Protein AF-A0A5R8WBY3-F1 (afdb_monomer_lite)

Radius of gyration: 36.79 Å; chains: 1; bounding box: 111×78×72 Å

Secondary structure (DSSP, 8-state):
------PPPP--------------------------------------------------------------PPP-SHHHHHHHHHHHHHHTT--HHHHHHHHTS-HHHHHHHHTT-S--HHHHHHHHHHTT--------------S--HHHHHHHHHHHHHHT-HHHHHHHHHHHHHHHHTS-HHHHHHHTSSPPPP-S-HHHHHHHHHHHHHHHHHTT-PPPGGG--PPPSS-EE--S-S---HHHHHHHHHH--HHHHHTTEE--THHHH--

Sequence (275 aa):
MPKATSARRVADPAPAPGTTCGSSKEVASPPGRQSRSSSCGEDAIDPHGLPEAQTSLAHYDGFIRHESVIGVNKIQDARELGEQVKSHRLHAGLSQEELARTTGISRSTLIDLEQGRNVSISTALKVLSQLGAGLAIAGTAREPKLHWTAETAAREIKRELRNGDPDFAMRVLSMAASYFDDLNPADRRQFLRARPGSTGRKRWDALLARTFAYKCHQHGIKEPDWTSTAPLASKWYATPRKHVSPAWKQRMTDRTPIEFAEANIVFDAANLAAA

pLDDT: mean 77.59, std 24.97, range [29.33, 98.12]

Structure (mmCIF, N/CA/C/O backbone):
data_AF-A0A5R8WBY3-F1
#
_entry.id   AF-A0A5R8WBY3-F1
#
loop_
_atom_site.group_PDB
_atom_site.id
_atom_site.type_symbol
_atom_site.label_atom_id
_atom_site.label_alt_id
_atom_site.label_comp_id
_atom_site.label_asym_id
_atom_site.label_entity_id
_atom_site.label_seq_id
_atom_site.pdbx_PDB_ins_code
_atom_site.Cartn_x
_atom_site.Cartn_y
_atom_site.Cartn_z
_atom_site.occupancy
_atom_site.B_iso_or_equiv
_atom_site.auth_seq_id
_atom_site.auth_comp_id
_atom_site.auth_asym_id
_atom_site.auth_atom_id
_atom_site.pdbx_PDB_model_num
ATOM 1 N N . MET A 1 1 ? 62.291 23.584 -23.292 1.00 40.75 1 MET A N 1
ATOM 2 C CA . MET A 1 1 ? 63.410 23.379 -22.338 1.00 40.75 1 MET A CA 1
ATOM 3 C C . MET A 1 1 ? 63.813 24.753 -21.818 1.00 40.75 1 MET A C 1
ATOM 5 O O . MET A 1 1 ? 63.961 25.591 -22.702 1.00 40.75 1 MET A O 1
ATOM 9 N N . PRO A 1 2 ? 64.004 25.038 -20.506 1.00 53.28 2 PRO A N 1
ATOM 10 C CA . PRO A 1 2 ? 63.725 24.321 -19.230 1.00 53.28 2 PRO A CA 1
ATOM 11 C C . PRO A 1 2 ? 62.523 24.966 -18.459 1.00 53.28 2 PRO A C 1
ATOM 13 O O . PRO A 1 2 ? 62.092 26.042 -18.846 1.00 53.28 2 PRO A O 1
ATOM 16 N N . LYS A 1 3 ? 61.738 24.364 -17.540 1.00 41.78 3 LYS A N 1
ATOM 17 C CA . LYS A 1 3 ? 61.902 23.644 -16.242 1.00 41.78 3 LYS A CA 1
ATOM 18 C C . LYS A 1 3 ? 62.376 24.495 -15.041 1.00 41.78 3 LYS A C 1
ATOM 20 O O . LYS A 1 3 ? 63.560 24.784 -14.970 1.00 41.78 3 LYS A O 1
ATOM 25 N N . ALA A 1 4 ? 61.476 24.752 -14.073 1.00 42.06 4 ALA A N 1
ATOM 26 C CA . ALA A 1 4 ? 61.616 24.474 -12.619 1.00 42.06 4 ALA A CA 1
ATOM 27 C C . ALA A 1 4 ? 60.371 25.002 -11.846 1.00 42.06 4 ALA A C 1
ATOM 29 O O . ALA A 1 4 ? 60.012 26.160 -12.008 1.00 42.06 4 ALA A O 1
ATOM 30 N N . THR A 1 5 ? 59.516 24.175 -11.226 1.00 42.34 5 THR A N 1
ATOM 31 C CA . THR A 1 5 ? 59.600 23.517 -9.895 1.00 42.34 5 THR A CA 1
ATOM 32 C C . THR A 1 5 ? 59.328 24.464 -8.713 1.00 42.34 5 THR A C 1
ATOM 34 O O . THR A 1 5 ? 60.173 25.282 -8.375 1.00 42.34 5 THR A O 1
ATOM 37 N N . SER A 1 6 ? 58.197 24.289 -8.013 1.00 47.47 6 SER A N 1
ATOM 38 C CA . SER A 1 6 ? 58.069 24.693 -6.604 1.00 47.47 6 SER A CA 1
ATOM 39 C C . SER A 1 6 ? 57.194 23.706 -5.828 1.00 47.47 6 SER A C 1
ATOM 41 O O . SER A 1 6 ? 56.172 23.224 -6.318 1.00 47.47 6 SER A O 1
ATOM 43 N N . ALA A 1 7 ? 57.696 23.343 -4.653 1.00 44.75 7 ALA A N 1
ATOM 44 C CA . ALA A 1 7 ? 57.373 22.161 -3.875 1.00 44.75 7 ALA A CA 1
ATOM 45 C C . ALA A 1 7 ? 56.127 22.324 -2.990 1.00 44.75 7 ALA A C 1
ATOM 47 O O . ALA A 1 7 ? 55.860 23.383 -2.425 1.00 44.75 7 ALA A O 1
ATOM 48 N N . ARG A 1 8 ? 55.398 21.217 -2.826 1.00 44.19 8 ARG A N 1
ATOM 49 C CA . ARG A 1 8 ? 54.238 21.067 -1.942 1.00 44.19 8 ARG A CA 1
ATOM 50 C C . ARG A 1 8 ? 54.727 20.584 -0.569 1.00 44.19 8 ARG A C 1
ATOM 52 O O . ARG A 1 8 ? 55.384 19.549 -0.496 1.00 44.19 8 ARG A O 1
ATOM 59 N N . ARG A 1 9 ? 54.431 21.334 0.500 1.00 48.41 9 ARG A N 1
ATOM 60 C CA . ARG A 1 9 ? 54.695 20.929 1.893 1.00 48.41 9 ARG A CA 1
ATOM 61 C C . ARG A 1 9 ? 53.742 19.817 2.330 1.00 48.41 9 ARG A C 1
ATOM 63 O O . ARG A 1 9 ? 52.545 19.875 2.061 1.00 48.41 9 ARG A O 1
ATOM 70 N N . VAL A 1 10 ? 54.328 18.848 3.021 1.00 41.28 10 VAL A N 1
ATOM 71 C CA . VAL A 1 10 ? 53.702 17.771 3.792 1.00 41.28 10 VAL A CA 1
ATOM 72 C C . VAL A 1 10 ? 53.224 18.346 5.129 1.00 41.28 10 VAL A C 1
ATOM 74 O O . VAL A 1 10 ? 53.935 19.152 5.728 1.00 41.28 10 VAL A O 1
ATOM 77 N N . ALA A 1 11 ? 52.035 17.945 5.574 1.00 46.62 11 ALA A N 1
ATOM 78 C CA . ALA A 1 11 ? 51.548 18.147 6.935 1.00 46.62 11 ALA A CA 1
ATOM 79 C C . ALA A 1 11 ? 51.114 16.785 7.501 1.00 46.62 11 ALA A C 1
ATOM 81 O O . ALA A 1 11 ? 50.472 16.001 6.798 1.00 46.62 11 ALA A O 1
ATOM 82 N N . ASP A 1 12 ? 51.540 16.528 8.735 1.00 45.56 12 ASP A N 1
ATOM 83 C CA . ASP A 1 12 ? 51.427 15.286 9.506 1.00 45.56 12 ASP A CA 1
ATOM 84 C C . ASP A 1 12 ? 49.985 14.829 9.797 1.00 45.56 12 ASP A C 1
ATOM 86 O O . ASP A 1 12 ? 49.086 15.665 9.920 1.00 45.56 12 ASP A O 1
ATOM 90 N N . PRO A 1 13 ? 49.770 13.520 10.047 1.00 47.78 13 PRO A N 1
ATOM 91 C CA . PRO A 1 13 ? 48.602 13.029 10.763 1.00 47.78 13 PRO A CA 1
ATOM 92 C C . PRO A 1 13 ? 48.960 12.408 12.127 1.00 47.78 13 PRO A C 1
ATOM 94 O O . PRO A 1 13 ? 49.834 11.552 12.239 1.00 47.78 13 PRO A O 1
ATOM 97 N N . ALA A 1 14 ? 48.191 12.766 13.153 1.00 41.47 14 ALA A N 1
ATOM 98 C CA . ALA A 1 14 ? 47.966 11.990 14.378 1.00 41.47 14 ALA A CA 1
ATOM 99 C C . ALA A 1 14 ? 46.635 12.466 15.009 1.00 41.47 14 ALA A C 1
ATOM 101 O O . ALA A 1 14 ? 46.213 13.577 14.676 1.00 41.47 14 ALA A O 1
ATOM 102 N N . PRO A 1 15 ? 45.987 11.746 15.953 1.00 53.38 15 PRO A N 1
ATOM 103 C CA . PRO A 1 15 ? 46.274 10.413 16.511 1.00 53.38 15 PRO A CA 1
ATOM 104 C C . PRO A 1 15 ? 45.019 9.496 16.609 1.00 53.38 15 PRO A C 1
ATOM 106 O O . PRO A 1 15 ? 43.895 9.946 16.409 1.00 53.38 15 PRO A O 1
ATOM 109 N N . ALA A 1 16 ? 45.182 8.234 17.034 1.00 41.38 16 ALA A N 1
ATOM 110 C CA . ALA A 1 16 ? 44.145 7.533 17.812 1.00 41.38 16 ALA A CA 1
ATOM 111 C C . ALA A 1 16 ? 44.735 6.399 18.686 1.00 41.38 16 ALA A C 1
ATOM 113 O O . ALA A 1 16 ? 45.586 5.652 18.197 1.00 41.38 16 ALA A O 1
ATOM 114 N N . PRO A 1 17 ? 44.301 6.256 19.957 1.00 50.06 17 PRO A N 1
ATOM 115 C CA . PRO A 1 17 ? 44.757 5.225 20.886 1.00 50.06 17 PRO A CA 1
ATOM 116 C C . PRO A 1 17 ? 43.888 3.957 20.843 1.00 50.06 17 PRO A C 1
ATOM 118 O O . PRO A 1 17 ? 42.770 3.953 20.334 1.00 50.06 17 PRO A O 1
ATOM 121 N N . GLY A 1 18 ? 44.454 2.871 21.372 1.00 37.31 18 GLY A N 1
ATOM 122 C CA . GLY A 1 18 ? 44.003 1.501 21.161 1.00 37.31 18 GLY A CA 1
ATOM 123 C C . GLY A 1 18 ? 42.785 1.025 21.947 1.00 37.31 18 GLY A C 1
ATOM 124 O O . GLY A 1 18 ? 42.185 1.724 22.757 1.00 37.31 18 GLY A O 1
ATOM 125 N N . THR A 1 19 ? 42.444 -0.239 21.711 1.00 41.03 19 THR A N 1
ATOM 126 C CA . THR A 1 19 ? 41.577 -1.040 22.576 1.00 41.03 19 THR A CA 1
ATOM 127 C C . THR A 1 19 ? 41.987 -2.505 22.454 1.00 41.03 19 THR A C 1
ATOM 129 O O . THR A 1 19 ? 42.125 -3.056 21.364 1.00 41.03 19 THR A O 1
ATOM 132 N N . THR A 1 20 ? 42.239 -3.091 23.615 1.00 38.75 20 THR A N 1
ATOM 133 C CA . THR A 1 20 ? 42.505 -4.496 23.910 1.00 38.75 20 THR A CA 1
ATOM 134 C C . THR A 1 20 ? 41.245 -5.347 23.724 1.00 38.75 20 THR A C 1
ATOM 136 O O . THR A 1 20 ? 40.147 -4.915 24.060 1.00 38.75 20 THR A O 1
ATOM 139 N N . CYS A 1 21 ? 41.382 -6.593 23.263 1.00 35.22 21 CYS A N 1
ATOM 140 C CA . CYS A 1 21 ? 40.343 -7.610 23.438 1.00 35.22 21 CYS A CA 1
ATOM 141 C C . CYS A 1 21 ? 41.000 -8.965 23.719 1.00 35.22 21 CYS A C 1
ATOM 143 O O . CYS A 1 21 ? 41.807 -9.451 22.928 1.00 35.22 21 CYS A O 1
ATOM 145 N N . GLY A 1 22 ? 40.688 -9.522 24.891 1.00 34.28 22 GLY A N 1
ATOM 146 C CA . GLY A 1 22 ? 41.125 -10.830 25.357 1.00 34.28 22 GLY A CA 1
ATOM 147 C C . GLY A 1 22 ? 39.987 -11.855 25.331 1.00 34.28 22 GLY A C 1
ATOM 148 O O . GLY A 1 22 ? 38.832 -11.518 25.565 1.00 34.28 22 GLY A O 1
ATOM 149 N N . SER A 1 23 ? 40.387 -13.093 25.038 1.00 35.03 23 SER A N 1
ATOM 150 C CA . SER A 1 23 ? 39.839 -14.424 25.355 1.00 35.03 23 SER A CA 1
ATOM 151 C C . SER A 1 23 ? 38.452 -14.595 25.994 1.00 35.03 23 SER A C 1
ATOM 153 O O . SER A 1 23 ? 38.196 -14.066 27.072 1.00 35.03 23 SER A O 1
ATOM 155 N N . SER A 1 24 ? 37.676 -15.553 25.455 1.00 35.47 24 SER A N 1
ATOM 156 C CA . SER A 1 24 ? 37.128 -16.762 26.140 1.00 35.47 24 SER A CA 1
ATOM 157 C C . SER A 1 24 ? 36.353 -17.619 25.113 1.00 35.47 24 SER A C 1
ATOM 159 O O . SER A 1 24 ? 35.494 -17.095 24.418 1.00 35.47 24 SER A O 1
ATOM 161 N N . LYS A 1 25 ? 36.788 -18.839 24.760 1.00 38.28 25 LYS A N 1
ATOM 162 C CA . LYS A 1 25 ? 36.530 -20.155 25.399 1.00 38.28 25 LYS A CA 1
ATOM 163 C C . LYS A 1 25 ? 35.045 -20.563 25.517 1.00 38.28 25 LYS A C 1
ATOM 165 O O . LYS A 1 25 ? 34.370 -20.210 26.472 1.00 38.28 25 LYS A O 1
ATOM 170 N N . GLU A 1 26 ? 34.588 -21.315 24.512 1.00 33.69 26 GLU A N 1
ATOM 171 C CA . GLU A 1 26 ? 34.105 -22.711 24.585 1.00 33.69 26 GLU A CA 1
ATOM 172 C C . GLU A 1 26 ? 33.633 -23.251 25.953 1.00 33.69 26 GLU A C 1
ATOM 174 O O . GLU A 1 26 ? 34.474 -23.448 26.825 1.00 33.69 26 GLU A O 1
ATOM 179 N N . VAL A 1 27 ? 32.342 -23.614 26.082 1.00 38.25 27 VAL A N 1
ATOM 180 C CA . VAL A 1 27 ? 31.866 -24.776 26.873 1.00 38.25 27 VAL A CA 1
ATOM 181 C C . VAL A 1 27 ? 30.583 -25.360 26.253 1.00 38.25 27 VAL A C 1
ATOM 183 O O . VAL A 1 27 ? 29.679 -24.639 25.835 1.00 38.25 27 VAL A O 1
ATOM 186 N N . ALA A 1 28 ? 30.561 -26.689 26.198 1.00 34.91 28 ALA A N 1
ATOM 187 C CA . ALA A 1 28 ? 29.619 -27.592 25.555 1.00 34.91 28 ALA A CA 1
ATOM 188 C C . ALA A 1 28 ? 28.296 -27.859 26.314 1.00 34.91 28 ALA A C 1
ATOM 190 O O . ALA A 1 28 ? 28.177 -27.630 27.516 1.00 34.91 28 ALA A O 1
ATOM 191 N N . SER A 1 29 ? 27.328 -28.430 25.579 1.00 36.47 29 SER A N 1
ATOM 192 C CA . SER A 1 29 ? 26.143 -29.175 26.061 1.00 36.47 29 SER A CA 1
ATOM 193 C C . SER A 1 29 ? 26.528 -30.390 26.936 1.00 36.47 29 SER A C 1
ATOM 195 O O . SER A 1 29 ? 27.697 -30.783 26.900 1.00 36.47 29 SER A O 1
ATOM 197 N N . PRO A 1 30 ? 25.598 -31.055 27.675 1.00 46.34 30 PRO A N 1
ATOM 198 C CA . PRO A 1 30 ? 24.720 -32.097 27.087 1.00 46.34 30 PRO A CA 1
ATOM 199 C C . PRO A 1 30 ? 23.368 -32.288 27.876 1.00 46.34 30 PRO A C 1
ATOM 201 O O . PRO A 1 30 ? 22.893 -31.310 28.444 1.00 46.34 30 PRO A O 1
ATOM 204 N N . PRO A 1 31 ? 22.646 -33.442 27.861 1.00 51.50 31 PRO A N 1
ATOM 205 C CA . PRO A 1 31 ? 21.448 -33.617 27.027 1.00 51.50 31 PRO A CA 1
ATOM 206 C C . PRO A 1 31 ? 20.180 -34.161 27.748 1.00 51.50 31 PRO A C 1
ATOM 208 O O . PRO A 1 31 ? 20.242 -34.731 28.829 1.00 51.50 31 PRO A O 1
ATOM 211 N N . GLY A 1 32 ? 19.039 -34.081 27.049 1.00 31.78 32 GLY A N 1
ATOM 212 C CA . GLY A 1 32 ? 18.037 -35.154 26.901 1.00 31.78 32 GLY A CA 1
ATOM 213 C C . GLY A 1 32 ? 17.185 -35.617 28.096 1.00 31.78 32 GLY A C 1
ATOM 214 O O . GLY A 1 32 ? 17.680 -36.225 29.038 1.00 31.78 32 GLY A O 1
ATOM 215 N N . ARG A 1 33 ? 15.851 -35.577 27.933 1.00 35.59 33 ARG A N 1
ATOM 216 C CA . ARG A 1 33 ? 15.015 -36.742 28.279 1.00 35.59 33 ARG A CA 1
ATOM 217 C C . ARG A 1 33 ? 13.709 -36.808 27.494 1.00 35.59 33 ARG A C 1
ATOM 219 O O . ARG A 1 33 ? 13.075 -35.806 27.194 1.00 35.59 33 ARG A O 1
ATOM 226 N N . GLN A 1 34 ? 13.402 -38.048 27.146 1.00 35.25 34 GLN A N 1
ATOM 227 C CA . GLN A 1 34 ? 12.419 -38.521 26.188 1.00 35.25 34 GLN A CA 1
ATOM 228 C C . GLN A 1 34 ? 10.996 -38.519 26.747 1.00 35.25 34 GLN A C 1
ATOM 230 O O . GLN A 1 34 ? 10.755 -38.820 27.916 1.00 35.25 34 GLN A O 1
ATOM 235 N N . SER A 1 35 ? 10.076 -38.258 25.829 1.00 35.47 35 SER A N 1
ATOM 236 C CA . SER A 1 35 ? 8.648 -38.532 25.855 1.00 35.47 35 SER A CA 1
ATOM 237 C C . SER A 1 35 ? 8.353 -40.032 26.009 1.00 35.47 35 SER A C 1
ATOM 239 O O . SER A 1 35 ? 8.969 -40.874 25.356 1.00 35.47 35 SER A O 1
ATOM 241 N N . ARG A 1 36 ? 7.366 -40.363 26.852 1.00 36.34 36 ARG A N 1
ATOM 242 C CA . ARG A 1 36 ? 6.68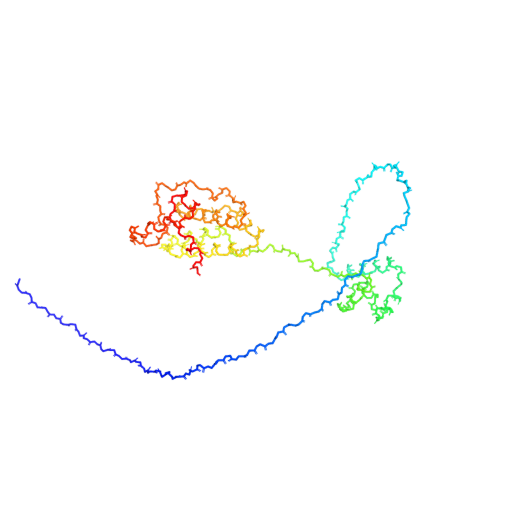2 -41.663 26.860 1.00 36.34 36 ARG A CA 1
ATOM 243 C C . ARG A 1 36 ? 5.210 -41.467 26.511 1.00 36.34 36 ARG A C 1
ATOM 245 O O . ARG A 1 36 ? 4.513 -40.677 27.138 1.00 36.34 36 ARG A O 1
ATOM 252 N N . SER A 1 37 ? 4.799 -42.216 25.501 1.00 35.00 37 SER A N 1
ATOM 253 C CA . SER A 1 37 ? 3.447 -42.492 25.024 1.00 35.00 37 SER A CA 1
ATOM 254 C C . SER A 1 37 ? 2.780 -43.621 25.823 1.00 35.00 37 SER A C 1
ATOM 256 O O . SER A 1 37 ? 3.462 -44.570 26.207 1.00 35.00 37 SER A O 1
ATOM 258 N N . SER A 1 38 ? 1.457 -43.562 25.994 1.00 36.41 38 SER A N 1
ATOM 259 C CA . SER A 1 38 ? 0.509 -44.688 26.201 1.00 36.41 38 SER A CA 1
ATOM 260 C C . SER A 1 38 ? -0.898 -44.070 26.100 1.00 36.41 38 SER A C 1
ATOM 262 O O . SER A 1 38 ? -1.215 -43.210 26.911 1.00 36.41 38 SER A O 1
ATOM 264 N N . SER A 1 39 ? -1.652 -44.166 24.999 1.00 32.06 39 SER A N 1
ATOM 265 C CA . SER A 1 39 ? -2.396 -45.309 24.427 1.00 32.06 39 SER A CA 1
ATOM 266 C C . SER A 1 39 ? -3.375 -45.969 25.411 1.00 32.06 39 SER A C 1
ATOM 268 O O . SER A 1 39 ? -2.965 -46.807 26.209 1.00 32.06 39 SER A O 1
ATOM 270 N N . CYS A 1 40 ? -4.662 -45.634 25.291 1.00 32.91 40 CYS A N 1
ATOM 271 C CA . CYS A 1 40 ? -5.785 -46.443 25.769 1.00 32.91 40 CYS A CA 1
ATOM 272 C C . CYS A 1 40 ? -6.797 -46.577 24.628 1.00 32.91 40 CYS A C 1
ATOM 274 O O . CYS A 1 40 ? -6.997 -45.630 23.868 1.00 32.91 40 CYS A O 1
ATOM 276 N N . GLY A 1 41 ? -7.319 -47.795 24.503 1.00 32.56 41 GLY A N 1
ATOM 277 C CA . GLY A 1 41 ? -7.961 -48.359 23.327 1.00 32.56 41 GLY A CA 1
ATOM 278 C C . GLY A 1 41 ? -9.423 -47.985 23.119 1.00 32.56 41 GLY A C 1
ATOM 279 O O . GLY A 1 41 ? -10.116 -47.509 24.016 1.00 32.56 41 GLY A O 1
ATOM 280 N N . GLU A 1 42 ? -9.821 -48.246 21.880 1.00 34.75 42 GLU A N 1
ATOM 281 C CA . GLU A 1 42 ? -11.172 -48.365 21.347 1.00 34.75 42 GLU A CA 1
ATOM 282 C C . GLU A 1 42 ? -11.935 -49.531 21.996 1.00 34.75 42 GLU A C 1
ATOM 284 O O . GLU A 1 42 ? -11.365 -50.603 22.176 1.00 34.75 42 GLU A O 1
ATOM 289 N N . ASP A 1 43 ? -13.234 -49.342 22.238 1.00 33.72 43 ASP A N 1
ATOM 290 C CA . ASP A 1 43 ? -14.210 -50.429 22.346 1.00 33.72 43 ASP A CA 1
ATOM 291 C C . ASP A 1 43 ? -15.421 -50.075 21.474 1.00 33.72 43 ASP A C 1
ATOM 293 O O . ASP A 1 43 ? -16.098 -49.064 21.676 1.00 33.72 43 ASP A O 1
ATOM 297 N N . ALA A 1 44 ? -15.656 -50.919 20.472 1.00 35.94 44 ALA A N 1
ATOM 298 C CA . ALA A 1 44 ? -16.819 -50.917 19.602 1.00 35.94 44 ALA A CA 1
ATOM 299 C C . ALA A 1 44 ? -17.808 -51.990 20.080 1.00 35.94 44 ALA A C 1
ATOM 301 O O . ALA A 1 44 ? -17.407 -53.128 20.323 1.00 35.94 44 ALA A O 1
ATOM 302 N N . ILE A 1 45 ? -19.100 -51.653 20.153 1.00 36.34 45 ILE A N 1
ATOM 303 C CA . ILE A 1 45 ? -20.197 -52.629 20.162 1.00 36.34 45 ILE A CA 1
ATOM 304 C C . ILE A 1 45 ? -21.262 -52.169 19.159 1.00 36.34 45 ILE A C 1
ATOM 306 O O . ILE A 1 45 ? -21.683 -51.013 19.149 1.00 36.34 45 ILE A O 1
ATOM 310 N N . ASP A 1 46 ? -21.610 -53.127 18.307 1.00 36.66 46 ASP A N 1
ATOM 311 C CA . ASP A 1 46 ? -22.491 -53.123 17.138 1.00 36.66 46 ASP A CA 1
ATOM 312 C C . ASP A 1 46 ? -23.985 -53.348 17.553 1.00 36.66 46 ASP A C 1
ATOM 314 O O . ASP A 1 46 ? -24.302 -53.230 18.738 1.00 36.66 46 ASP A O 1
ATOM 318 N N . PRO A 1 47 ? -24.956 -53.647 16.665 1.00 50.97 47 PRO A N 1
ATOM 319 C CA . PRO A 1 47 ? -25.985 -52.713 16.214 1.00 50.97 47 PRO A CA 1
ATOM 320 C C . PRO A 1 47 ? -27.418 -53.291 16.386 1.00 50.97 47 PRO A C 1
ATOM 322 O O . PRO A 1 47 ? -27.638 -54.305 17.041 1.00 50.97 47 PRO A O 1
ATOM 325 N N . HIS A 1 48 ? -28.382 -52.671 15.696 1.00 34.56 48 HIS A N 1
ATOM 326 C CA . HIS A 1 48 ? -29.769 -53.097 15.437 1.00 34.56 48 HIS A CA 1
ATOM 327 C C . HIS A 1 48 ? -30.844 -52.765 16.483 1.00 34.56 48 HIS A C 1
ATOM 329 O O . HIS A 1 48 ? -30.965 -53.391 17.530 1.00 34.56 48 HIS A O 1
ATOM 335 N N . GLY A 1 49 ? -31.757 -51.871 16.078 1.00 29.53 49 GLY A N 1
ATOM 336 C CA . GLY A 1 49 ? -33.078 -51.757 16.690 1.00 29.53 49 GLY A CA 1
ATOM 337 C C . GLY A 1 49 ? -34.022 -50.726 16.052 1.00 29.53 49 GLY A C 1
ATOM 338 O O . GLY A 1 49 ? -34.254 -49.687 16.653 1.00 29.53 49 GLY A O 1
ATOM 339 N N . LEU A 1 50 ? -34.657 -51.122 14.932 1.00 32.78 50 LEU A N 1
ATOM 340 C CA . LEU A 1 50 ? -36.047 -50.785 14.520 1.00 32.78 50 LEU A CA 1
ATOM 341 C C . LEU A 1 50 ? -36.321 -49.410 13.824 1.00 32.78 50 LEU A C 1
ATOM 343 O O . LEU A 1 50 ? -35.444 -48.555 13.801 1.00 32.78 50 LEU A O 1
ATOM 347 N N . PRO A 1 51 ? -37.481 -49.213 13.143 1.00 38.34 51 PRO A N 1
ATOM 348 C CA . PRO A 1 51 ? -37.630 -49.371 11.690 1.00 38.34 51 PRO A CA 1
ATOM 349 C C . PRO A 1 51 ? -38.284 -48.149 10.992 1.00 38.34 51 PRO A C 1
ATOM 351 O O . PRO A 1 51 ? -38.718 -47.187 11.621 1.00 38.34 51 PRO A O 1
ATOM 354 N N . GLU A 1 52 ? -38.376 -48.219 9.663 1.00 39.16 52 GLU A N 1
ATOM 355 C CA . GLU A 1 52 ? -39.002 -47.241 8.763 1.00 39.16 52 GLU A CA 1
ATOM 356 C C . GLU A 1 52 ? -40.504 -47.005 9.021 1.00 39.16 52 GLU A C 1
ATOM 358 O O . GLU A 1 52 ? -41.280 -47.958 9.102 1.00 39.16 52 GLU A O 1
ATOM 363 N N . ALA A 1 53 ? -40.935 -45.734 9.010 1.00 30.66 53 ALA A N 1
ATOM 364 C CA . ALA A 1 53 ? -42.278 -45.338 8.575 1.00 30.66 53 ALA A CA 1
ATOM 365 C C . ALA A 1 53 ? -42.370 -43.839 8.197 1.00 30.66 53 ALA A C 1
ATOM 367 O O . ALA A 1 53 ? -42.321 -42.959 9.049 1.00 30.66 53 ALA A O 1
ATOM 368 N N . GLN A 1 54 ? -42.627 -43.610 6.904 1.00 30.48 54 GLN A N 1
ATOM 369 C CA . GLN A 1 54 ? -43.554 -42.605 6.355 1.00 30.48 54 GLN A CA 1
ATOM 370 C C . GLN A 1 54 ? -43.184 -41.112 6.462 1.00 30.48 54 GLN A C 1
ATOM 372 O O . GLN A 1 54 ? -43.694 -40.372 7.300 1.00 30.48 54 GLN A O 1
ATOM 377 N N . THR A 1 55 ? -42.435 -40.618 5.472 1.00 31.89 55 THR A N 1
ATOM 378 C CA . THR A 1 55 ? -42.388 -39.183 5.147 1.00 31.89 55 THR A CA 1
ATOM 379 C C . THR A 1 55 ? -43.514 -38.848 4.167 1.00 31.89 55 THR A C 1
ATOM 381 O O . THR A 1 55 ? -43.409 -39.065 2.961 1.00 31.89 55 THR A O 1
ATOM 384 N N . SER A 1 56 ? -44.618 -38.336 4.709 1.00 32.84 56 SER A N 1
ATOM 385 C CA . SER A 1 56 ? -45.727 -37.749 3.956 1.00 32.84 56 SER A CA 1
ATOM 386 C C . SER A 1 56 ? -45.284 -36.450 3.276 1.00 32.84 56 SER A C 1
ATOM 388 O O . SER A 1 56 ? -44.950 -35.470 3.940 1.00 32.84 56 SER A O 1
ATOM 390 N N . LEU A 1 57 ? -45.330 -36.444 1.942 1.00 35.06 57 LEU A N 1
ATOM 391 C CA . LEU A 1 57 ? -45.242 -35.267 1.079 1.00 35.06 57 LEU A CA 1
ATOM 392 C C . LEU A 1 57 ? -46.425 -34.325 1.349 1.00 35.06 57 LEU A C 1
ATOM 394 O O . LEU A 1 57 ? -47.548 -34.584 0.924 1.00 35.06 57 LEU A O 1
ATOM 398 N N . ALA A 1 58 ? -46.156 -33.201 2.008 1.00 32.06 58 ALA A N 1
ATOM 399 C CA . ALA A 1 58 ? -47.041 -32.046 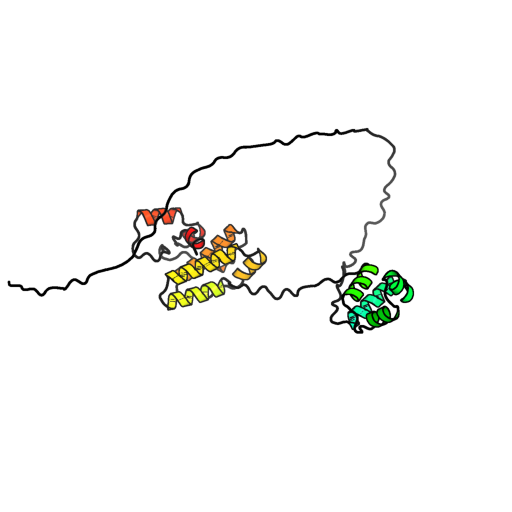2.013 1.00 32.06 58 ALA A CA 1
ATOM 400 C C . ALA A 1 58 ? -46.219 -30.782 1.725 1.00 32.06 58 ALA A C 1
ATOM 402 O O . ALA A 1 58 ? -45.379 -30.386 2.523 1.00 32.06 58 ALA A O 1
ATOM 403 N N . HIS A 1 59 ? -46.487 -30.182 0.562 1.00 32.56 59 HIS A N 1
ATOM 404 C CA . HIS A 1 59 ? -46.313 -28.759 0.258 1.00 32.56 59 HIS A CA 1
ATOM 405 C C . HIS A 1 59 ? -44.969 -28.110 0.648 1.00 32.56 59 HIS A C 1
ATOM 407 O O . HIS A 1 59 ? -44.865 -27.379 1.630 1.00 32.56 59 HIS A O 1
ATOM 413 N N . TYR A 1 60 ? -43.965 -28.269 -0.218 1.00 29.33 60 TYR A N 1
ATOM 414 C CA . TYR A 1 60 ? -42.880 -27.292 -0.335 1.00 29.33 60 TYR A CA 1
ATOM 415 C C . TYR A 1 60 ? -43.343 -26.156 -1.257 1.00 29.33 60 TYR A C 1
ATOM 417 O O . TYR A 1 60 ? -43.048 -26.146 -2.445 1.00 29.33 60 TYR A O 1
ATOM 425 N N . ASP A 1 61 ? -44.097 -25.215 -0.694 1.00 36.88 61 ASP A N 1
ATOM 426 C CA . ASP A 1 61 ? -44.283 -23.883 -1.280 1.00 36.88 61 ASP A CA 1
ATOM 427 C C . ASP A 1 61 ? -44.072 -22.849 -0.163 1.00 36.88 61 ASP A C 1
ATOM 429 O O . ASP A 1 61 ? -44.983 -22.261 0.419 1.00 36.88 61 ASP A O 1
ATOM 433 N N . GLY A 1 62 ? -42.805 -22.761 0.248 1.00 30.52 62 GLY A N 1
ATOM 434 C CA . GLY A 1 62 ? -42.328 -21.994 1.391 1.00 30.52 62 GLY A CA 1
ATOM 435 C C . GLY A 1 62 ? -41.655 -20.700 0.958 1.00 30.52 62 GLY A C 1
ATOM 436 O O . GLY A 1 62 ? -40.436 -20.619 0.902 1.00 30.52 62 GLY A O 1
ATOM 437 N N . PHE A 1 63 ? -42.480 -19.698 0.668 1.00 33.66 63 PHE A N 1
ATOM 438 C CA . PHE A 1 63 ? -42.342 -18.338 1.189 1.00 33.66 63 PHE A CA 1
ATOM 439 C C . PHE A 1 63 ? -40.897 -17.797 1.306 1.00 33.66 63 PHE A C 1
ATOM 441 O O . PHE A 1 63 ? -40.276 -17.860 2.367 1.00 33.66 63 PHE A O 1
ATOM 448 N N . ILE A 1 64 ? -40.410 -17.133 0.250 1.00 36.25 64 ILE A N 1
ATOM 449 C CA . ILE A 1 64 ? -39.343 -16.125 0.364 1.00 36.25 64 ILE A CA 1
ATOM 450 C C . ILE A 1 64 ? -39.885 -14.991 1.248 1.00 36.25 64 ILE A C 1
ATOM 452 O O . ILE A 1 64 ? -40.536 -14.055 0.785 1.00 36.25 64 ILE A O 1
ATOM 456 N N . ARG A 1 65 ? -39.689 -15.115 2.561 1.00 35.59 65 ARG A N 1
ATOM 457 C CA . ARG A 1 65 ? -39.930 -14.058 3.545 1.00 35.59 65 ARG A CA 1
ATOM 458 C C . ARG A 1 65 ? -38.570 -13.439 3.808 1.00 35.59 65 ARG A C 1
ATOM 460 O O . ARG A 1 65 ? -37.701 -14.089 4.373 1.00 35.59 65 ARG A O 1
ATOM 467 N N . HIS A 1 66 ? -38.411 -12.212 3.318 1.00 33.53 66 HIS A N 1
ATOM 468 C CA . HIS A 1 66 ? -37.294 -11.305 3.555 1.00 33.53 66 HIS A CA 1
ATOM 469 C C . HIS A 1 66 ? -36.543 -11.586 4.868 1.00 33.53 66 HIS A C 1
ATOM 471 O O . HIS A 1 66 ? -37.056 -11.321 5.956 1.00 33.53 66 HIS A O 1
ATOM 477 N N . GLU A 1 67 ? -35.303 -12.061 4.746 1.00 36.91 67 GLU A N 1
ATOM 478 C CA . GLU A 1 67 ? -34.290 -11.991 5.796 1.00 36.91 67 GLU A CA 1
ATOM 479 C C . GLU A 1 67 ? -34.052 -10.520 6.161 1.00 36.91 67 GLU A C 1
ATOM 481 O O . GLU A 1 67 ? -33.294 -9.803 5.514 1.00 36.91 67 GLU A O 1
ATOM 486 N N . SER A 1 68 ? -34.722 -10.056 7.213 1.00 39.41 68 SER A N 1
ATOM 487 C CA . SER A 1 68 ? -34.327 -8.866 7.962 1.00 39.41 68 SER A CA 1
ATOM 488 C C . SER A 1 68 ? -33.574 -9.334 9.204 1.00 39.41 68 SER A C 1
ATOM 490 O O . SER A 1 68 ? -34.119 -9.390 10.306 1.00 39.41 68 SER A O 1
ATOM 492 N N . VAL A 1 69 ? -32.320 -9.735 9.007 1.00 41.09 69 VAL A N 1
ATOM 493 C CA . VAL A 1 69 ? -31.406 -10.149 10.075 1.00 41.09 69 VAL A CA 1
ATOM 494 C C . VAL A 1 69 ? -30.887 -8.897 10.800 1.00 41.09 69 VAL A C 1
ATOM 496 O O . VAL A 1 69 ? -30.153 -8.102 10.229 1.00 41.09 69 VAL A O 1
ATOM 499 N N . ILE A 1 70 ? -31.309 -8.740 12.061 1.00 45.84 70 ILE A N 1
ATOM 500 C CA . ILE A 1 70 ? -30.711 -7.942 13.152 1.00 45.84 70 ILE A CA 1
ATOM 501 C C . ILE A 1 70 ? -30.274 -6.515 12.770 1.00 45.84 70 ILE A C 1
ATOM 503 O O . ILE A 1 70 ? -29.108 -6.233 12.493 1.00 45.84 70 ILE A O 1
ATOM 507 N N . GLY A 1 71 ? -31.205 -5.566 12.877 1.00 42.09 71 GLY A N 1
ATOM 508 C CA . GLY A 1 71 ? -30.852 -4.154 12.992 1.00 42.09 71 GLY A CA 1
ATOM 509 C C . GLY A 1 71 ? -30.139 -3.905 14.321 1.00 42.09 71 GLY A C 1
ATOM 510 O O . GLY A 1 71 ? -30.785 -3.794 15.359 1.00 42.09 71 GLY A O 1
ATOM 511 N N . VAL A 1 72 ? -28.807 -3.822 14.308 1.00 57.44 72 VAL A N 1
ATOM 512 C CA . VAL A 1 72 ? -28.039 -3.285 15.439 1.00 57.44 72 VAL A CA 1
ATOM 513 C C . VAL A 1 72 ? -28.388 -1.801 15.545 1.00 57.44 72 VAL A C 1
ATOM 515 O O . VAL A 1 72 ? -27.833 -0.969 14.824 1.00 57.44 72 VAL A O 1
ATOM 518 N N . ASN A 1 73 ? -29.359 -1.465 16.395 1.00 65.25 73 ASN A N 1
ATOM 519 C CA . ASN A 1 73 ? -29.701 -0.073 16.656 1.00 65.25 73 ASN A CA 1
ATOM 520 C C . ASN A 1 73 ? -28.496 0.620 17.294 1.00 65.25 73 ASN A C 1
ATOM 522 O O . ASN A 1 73 ? -27.976 0.191 18.324 1.00 65.25 73 ASN A O 1
ATOM 526 N N . LYS A 1 74 ? -28.031 1.689 16.646 1.00 77.12 74 LYS A N 1
ATOM 527 C CA . LYS A 1 74 ? -26.949 2.520 17.167 1.00 77.12 74 LYS A CA 1
ATOM 528 C C . LYS A 1 74 ? -27.473 3.290 18.371 1.00 77.12 74 LYS A C 1
ATOM 530 O O . LYS A 1 74 ? -28.378 4.095 18.208 1.00 77.12 74 LYS A O 1
ATOM 535 N N . ILE A 1 75 ? -26.875 3.046 19.529 1.00 85.56 75 ILE A N 1
ATOM 536 C CA . ILE A 1 75 ? -27.102 3.813 20.753 1.00 85.56 75 ILE A CA 1
ATOM 537 C C . ILE A 1 75 ? -26.099 4.972 20.756 1.00 85.56 75 ILE A C 1
ATOM 539 O O . ILE A 1 75 ? -24.890 4.730 20.718 1.00 85.56 75 ILE A O 1
ATOM 543 N N . GLN A 1 76 ? -26.582 6.212 20.749 1.00 85.00 76 GLN A N 1
ATOM 544 C CA . GLN A 1 76 ? -25.757 7.423 20.675 1.00 85.00 76 GLN A CA 1
ATOM 545 C C . GLN A 1 76 ? -25.562 8.110 22.027 1.00 85.00 76 GLN A C 1
ATOM 547 O O . GLN A 1 76 ? -24.570 8.818 22.207 1.00 85.00 76 GLN A O 1
ATOM 552 N N . ASP A 1 77 ? -26.460 7.885 22.986 1.00 89.12 77 ASP A N 1
ATOM 553 C CA . ASP A 1 77 ? -26.385 8.493 24.312 1.00 89.12 77 ASP A CA 1
ATOM 554 C C . ASP A 1 77 ? -26.873 7.564 25.444 1.00 89.12 77 ASP A C 1
ATOM 556 O O . ASP A 1 77 ? -27.318 6.432 25.235 1.00 89.12 77 ASP A O 1
ATOM 560 N N . ALA A 1 78 ? -26.738 8.040 26.687 1.00 92.00 78 ALA A N 1
ATOM 561 C CA . ALA A 1 78 ? -27.114 7.285 27.880 1.00 92.00 78 ALA A CA 1
ATOM 562 C C . ALA A 1 78 ? -28.632 7.070 28.010 1.00 92.00 78 ALA A C 1
ATOM 564 O O . ALA A 1 78 ? -29.056 6.095 28.632 1.00 92.00 78 ALA A O 1
ATOM 565 N N . ARG A 1 79 ? -29.454 7.956 27.436 1.00 94.56 79 ARG A N 1
ATOM 566 C CA . ARG A 1 79 ? -30.912 7.835 27.475 1.00 94.56 79 ARG A CA 1
ATOM 567 C C . ARG A 1 79 ? -31.371 6.711 26.561 1.00 94.56 79 ARG A C 1
ATOM 569 O O . ARG A 1 79 ? -32.130 5.857 27.009 1.00 94.56 79 ARG A O 1
ATOM 576 N N . GLU A 1 80 ? -30.861 6.666 25.336 1.00 93.25 80 GLU A N 1
ATOM 577 C CA . GLU A 1 80 ? -31.119 5.567 24.408 1.00 93.25 80 GLU A CA 1
ATOM 578 C C . GLU A 1 80 ? -30.660 4.229 25.004 1.00 93.25 80 GLU A C 1
ATOM 580 O O . GLU A 1 80 ? -31.381 3.235 24.918 1.00 93.25 80 GLU A O 1
ATOM 585 N N . LEU A 1 81 ? -29.510 4.203 25.692 1.00 94.19 81 LEU A N 1
ATOM 586 C CA . LEU A 1 81 ? -29.058 3.016 26.423 1.00 94.19 81 LEU A CA 1
ATOM 587 C C . LEU A 1 81 ? -30.064 2.591 27.503 1.00 94.19 81 LEU A C 1
ATOM 589 O O . LEU A 1 81 ? -30.416 1.414 27.588 1.00 94.19 81 LEU A O 1
ATOM 593 N N . GLY A 1 82 ? -30.533 3.538 28.318 1.00 96.06 82 GLY A N 1
ATOM 594 C CA . GLY A 1 82 ? -31.520 3.292 29.369 1.00 96.06 82 GLY A CA 1
ATOM 595 C C . GLY A 1 82 ? -32.849 2.762 28.828 1.00 96.06 82 GLY A C 1
ATOM 596 O O . GLY A 1 82 ? -33.413 1.812 29.377 1.00 96.06 82 GLY A O 1
ATOM 597 N N . GLU A 1 83 ? -33.314 3.309 27.706 1.00 95.44 83 GLU A N 1
ATOM 598 C CA . GLU A 1 83 ? -34.518 2.851 27.010 1.00 95.44 83 GLU A CA 1
ATOM 599 C C . GLU A 1 83 ? -34.355 1.418 26.478 1.00 95.44 83 GLU A C 1
ATOM 601 O O . GLU A 1 83 ? -35.272 0.605 26.632 1.00 95.44 83 GLU A O 1
ATOM 606 N N . GLN A 1 84 ? -33.180 1.063 25.942 1.00 94.75 84 GLN A N 1
ATOM 607 C CA . GLN A 1 84 ? -32.881 -0.318 25.543 1.00 94.75 84 GLN A CA 1
ATOM 608 C C . GLN A 1 84 ? -32.860 -1.267 26.746 1.00 94.75 84 GLN A C 1
ATOM 610 O O . GLN A 1 84 ? -33.491 -2.322 26.698 1.00 94.75 84 GLN A O 1
ATOM 615 N N . VAL A 1 85 ? -32.221 -0.887 27.857 1.00 96.00 85 VAL A N 1
ATOM 616 C CA . VAL A 1 85 ? -32.222 -1.688 29.096 1.00 96.00 85 VAL A CA 1
ATOM 617 C C . VAL A 1 85 ? -33.651 -1.933 29.586 1.00 96.00 85 VAL A C 1
ATOM 619 O O . VAL A 1 85 ? -34.025 -3.076 29.861 1.00 96.00 85 VAL A O 1
ATOM 622 N N . LYS A 1 86 ? -34.478 -0.882 29.631 1.00 96.88 86 LYS A N 1
ATOM 623 C CA . LYS A 1 86 ? -35.890 -0.979 30.014 1.00 96.88 86 LYS A CA 1
ATOM 624 C C . LYS A 1 86 ? -36.663 -1.907 29.081 1.00 96.88 86 LYS A C 1
ATOM 626 O O . LYS A 1 86 ? -37.435 -2.741 29.553 1.00 96.88 86 LYS A O 1
ATOM 631 N N . SER A 1 87 ? -36.456 -1.772 27.772 1.00 94.81 87 SER A N 1
ATOM 632 C CA . SER A 1 87 ? -37.088 -2.623 26.766 1.00 94.81 87 SER A CA 1
ATOM 633 C C . SER A 1 87 ? -36.727 -4.092 26.989 1.00 94.81 87 SER A C 1
ATOM 635 O O . SER A 1 87 ? -37.624 -4.920 27.136 1.00 94.81 87 SER A O 1
ATOM 637 N N . HIS A 1 88 ? -35.439 -4.420 27.115 1.00 94.44 88 HIS A N 1
ATOM 638 C CA . HIS A 1 88 ? -34.974 -5.787 27.364 1.00 94.44 88 HIS A CA 1
ATOM 639 C C . HIS A 1 88 ? -35.520 -6.363 28.675 1.00 94.44 88 HIS A C 1
ATOM 641 O O . HIS A 1 88 ? -35.970 -7.508 28.698 1.00 94.44 88 HIS A O 1
ATOM 647 N N . ARG A 1 89 ? -35.561 -5.568 29.754 1.00 97.06 89 ARG A N 1
ATOM 648 C CA . ARG A 1 89 ? -36.160 -5.996 31.025 1.00 97.06 89 ARG A CA 1
ATOM 649 C C . ARG A 1 89 ? -37.639 -6.358 30.864 1.00 97.06 89 ARG A C 1
ATOM 651 O O . ARG A 1 89 ? -38.072 -7.389 31.373 1.00 97.06 89 ARG A O 1
ATOM 658 N N . LEU A 1 90 ? -38.411 -5.512 30.179 1.00 96.38 90 LEU A N 1
ATOM 659 C CA . LEU A 1 90 ? -39.841 -5.743 29.962 1.00 96.38 90 LEU A CA 1
ATOM 660 C C . LEU A 1 90 ? -40.095 -6.965 29.070 1.00 96.38 90 LEU A C 1
ATOM 662 O O . LEU A 1 90 ? -40.996 -7.742 29.371 1.00 96.38 90 LEU A O 1
ATOM 666 N N . HIS A 1 91 ? -39.277 -7.184 28.036 1.00 93.94 91 HIS A N 1
ATOM 667 C CA . HIS A 1 91 ? -39.352 -8.389 27.200 1.00 93.94 91 HIS A CA 1
ATOM 668 C C . HIS A 1 91 ? -39.013 -9.668 27.977 1.00 93.94 91 HIS A C 1
ATOM 670 O O . HIS A 1 91 ? -39.587 -10.717 27.704 1.00 93.94 91 HIS A O 1
ATOM 676 N N . ALA A 1 92 ? -38.131 -9.579 28.977 1.00 93.12 92 ALA A N 1
ATOM 677 C CA . ALA A 1 92 ? -37.835 -10.676 29.897 1.00 93.12 92 ALA A CA 1
ATOM 678 C C . ALA A 1 92 ? -38.911 -10.877 30.987 1.00 93.12 92 ALA A C 1
ATOM 680 O O . ALA A 1 92 ? -38.776 -11.775 31.813 1.00 93.12 92 ALA A O 1
ATOM 681 N N . GLY A 1 93 ? -39.960 -10.043 31.026 1.00 95.88 93 GLY A N 1
ATOM 682 C CA . GLY A 1 93 ? -41.036 -10.133 32.018 1.00 95.88 93 GLY A CA 1
ATOM 683 C C . GLY A 1 93 ? -40.622 -9.757 33.444 1.00 95.88 93 GLY A C 1
ATOM 684 O O . GLY A 1 93 ? -41.331 -10.089 34.388 1.00 95.88 93 GLY A O 1
ATOM 685 N N . LEU A 1 94 ? -39.489 -9.071 33.619 1.00 96.38 94 LEU A N 1
ATOM 686 C CA . LEU A 1 94 ? -38.945 -8.736 34.936 1.00 96.38 94 LEU A CA 1
ATOM 687 C C . LEU A 1 94 ? -39.442 -7.371 35.417 1.00 96.38 94 LEU A C 1
ATOM 689 O O . LEU A 1 94 ? -39.442 -6.387 34.673 1.00 96.38 94 LEU A O 1
ATOM 693 N N . SER A 1 95 ? -39.783 -7.255 36.696 1.00 97.75 95 SER A N 1
ATOM 694 C CA . SER A 1 95 ? -39.944 -5.961 37.362 1.00 97.75 95 SER A CA 1
ATOM 695 C C . SER A 1 95 ? -38.587 -5.302 37.647 1.00 97.75 95 SER A C 1
ATOM 697 O O . SER A 1 95 ? -37.532 -5.941 37.637 1.00 97.75 95 SER A O 1
ATOM 699 N N . GLN A 1 96 ? -38.599 -3.993 37.923 1.00 98.00 96 GLN A N 1
ATOM 700 C CA . GLN A 1 96 ? -37.388 -3.280 38.349 1.00 98.00 96 GLN A CA 1
ATOM 701 C C . GLN A 1 96 ? -36.828 -3.841 39.664 1.00 98.00 96 GLN A C 1
ATOM 703 O O . GLN A 1 96 ? -35.617 -3.936 39.829 1.00 98.00 96 GLN A O 1
ATOM 708 N N . GLU A 1 97 ? -37.703 -4.229 40.592 1.00 97.75 97 GLU A N 1
ATOM 709 C CA . GLU A 1 97 ? -37.300 -4.783 41.887 1.00 97.75 97 GLU A CA 1
ATOM 710 C C . GLU A 1 97 ? -36.579 -6.128 41.712 1.00 97.75 97 GLU A C 1
ATOM 712 O O . GLU A 1 97 ? -35.528 -6.362 42.308 1.00 97.75 97 GLU A O 1
ATOM 717 N N . GLU A 1 98 ? -37.102 -6.992 40.837 1.00 97.31 98 GLU A N 1
ATOM 718 C CA . GLU A 1 98 ? -36.506 -8.298 40.552 1.00 97.31 98 GLU A CA 1
ATOM 719 C C . GLU A 1 98 ? -35.134 -8.164 39.903 1.00 97.31 98 GLU A C 1
ATOM 721 O O . GLU A 1 98 ? -34.182 -8.763 40.403 1.00 97.31 98 GLU A O 1
ATOM 726 N N . LEU A 1 99 ? -35.011 -7.343 38.853 1.00 97.56 99 LEU A N 1
ATOM 727 C CA . LEU A 1 99 ? -33.737 -7.145 38.161 1.00 97.56 99 LEU A CA 1
ATOM 728 C C . LEU A 1 99 ? -32.693 -6.479 39.065 1.00 97.56 99 LEU A C 1
ATOM 730 O O . LEU A 1 99 ? -31.524 -6.870 39.053 1.00 97.56 99 LEU A O 1
ATOM 734 N N . ALA A 1 100 ? -33.096 -5.491 39.869 1.00 97.69 100 ALA A N 1
ATOM 735 C CA . ALA A 1 100 ? -32.199 -4.830 40.811 1.00 97.69 100 ALA A CA 1
ATOM 736 C C . ALA A 1 100 ? -31.654 -5.827 41.844 1.00 97.69 100 ALA A C 1
ATOM 738 O O . ALA A 1 100 ? -30.439 -5.914 42.041 1.00 97.69 100 ALA A O 1
ATOM 739 N N . ARG A 1 101 ? -32.539 -6.652 42.421 1.00 96.94 101 ARG A N 1
ATOM 740 C CA . ARG A 1 101 ? -32.175 -7.700 43.380 1.00 96.94 101 ARG A CA 1
ATOM 741 C C . ARG A 1 101 ? -31.222 -8.728 42.775 1.00 96.94 101 ARG A C 1
ATOM 743 O O . ARG A 1 101 ? -30.207 -9.026 43.395 1.00 96.94 101 ARG A O 1
ATOM 750 N N . THR A 1 102 ? -31.508 -9.256 41.582 1.00 95.06 102 THR A N 1
ATOM 751 C CA . THR A 1 102 ? -30.638 -10.265 40.949 1.00 95.06 102 THR A CA 1
ATOM 752 C C . THR A 1 102 ? -29.290 -9.695 40.519 1.00 95.06 102 THR A C 1
ATOM 754 O O . THR A 1 102 ? -28.296 -10.409 40.536 1.00 95.06 102 THR A O 1
ATOM 757 N N . THR A 1 103 ? -29.236 -8.407 40.170 1.00 95.25 103 THR A N 1
ATOM 758 C CA . THR A 1 103 ? -27.987 -7.734 39.772 1.00 95.25 103 THR A CA 1
ATOM 759 C C . THR A 1 103 ? -27.173 -7.236 40.978 1.00 95.25 103 THR A C 1
ATOM 761 O O . THR A 1 103 ? -26.009 -6.860 40.831 1.00 95.25 103 THR A O 1
ATOM 764 N N . GLY A 1 104 ? -27.761 -7.219 42.181 1.00 95.88 104 GLY A N 1
ATOM 765 C CA . GLY A 1 104 ? -27.120 -6.711 43.396 1.00 95.88 104 GLY A CA 1
ATOM 766 C C . GLY A 1 104 ? -26.998 -5.184 43.435 1.00 95.88 104 GLY A C 1
ATOM 767 O O . GLY A 1 104 ? -26.010 -4.661 43.948 1.00 95.88 104 GLY A O 1
ATOM 768 N N . ILE A 1 105 ? -27.974 -4.463 42.872 1.00 97.19 105 ILE A N 1
ATOM 769 C CA . ILE A 1 105 ? -28.037 -2.992 42.875 1.00 97.19 105 ILE A CA 1
ATOM 770 C C . ILE A 1 105 ? -29.330 -2.502 43.527 1.00 97.19 105 ILE A C 1
ATOM 772 O O . ILE A 1 105 ? -30.282 -3.260 43.696 1.00 97.19 105 ILE A O 1
ATOM 776 N N . SER A 1 106 ? -29.392 -1.215 43.879 1.00 97.69 106 SER A N 1
ATOM 777 C CA . SER A 1 106 ? -30.644 -0.636 44.369 1.00 97.69 106 SER A CA 1
ATOM 778 C C . SER A 1 106 ? -31.651 -0.454 43.228 1.00 97.69 106 SER A C 1
ATOM 780 O O . SER A 1 106 ? -31.279 -0.144 42.092 1.00 97.69 106 SER A O 1
ATOM 782 N N . ARG A 1 107 ? -32.946 -0.565 43.537 1.00 97.69 107 ARG A N 1
ATOM 783 C CA . ARG A 1 107 ? -34.021 -0.258 42.583 1.00 97.69 107 ARG A CA 1
ATOM 784 C C . ARG A 1 107 ? -33.934 1.183 42.060 1.00 97.69 107 ARG A C 1
ATOM 786 O O . ARG A 1 107 ? -34.174 1.412 40.880 1.00 97.69 107 ARG A O 1
ATOM 793 N N . SER A 1 108 ? -33.532 2.143 42.900 1.00 97.50 108 SER A N 1
ATOM 794 C CA . SER A 1 108 ? -33.312 3.536 42.475 1.00 97.50 108 SER A CA 1
ATOM 795 C C . SER A 1 108 ? -32.206 3.640 41.426 1.00 97.50 108 SER A C 1
ATOM 797 O O . SER A 1 108 ? -32.380 4.325 40.427 1.00 97.50 108 SER A O 1
ATOM 799 N N . THR A 1 109 ? -31.105 2.905 41.602 1.00 97.44 109 THR A N 1
ATOM 800 C CA . THR A 1 109 ? -30.001 2.848 40.632 1.00 97.44 109 THR A CA 1
ATOM 801 C C . THR A 1 109 ? -30.461 2.275 39.292 1.00 97.44 109 THR A C 1
ATOM 803 O O . THR A 1 109 ? -30.036 2.749 38.241 1.00 97.44 109 THR A O 1
ATOM 806 N N . LEU A 1 110 ? -31.355 1.280 39.308 1.00 97.94 110 LEU A N 1
ATOM 807 C CA . LEU A 1 110 ? -31.947 0.757 38.078 1.00 97.94 110 LEU A CA 1
ATOM 808 C C . LEU A 1 110 ? -32.878 1.780 37.407 1.00 97.94 110 LEU A C 1
ATOM 810 O O . LEU A 1 110 ? -32.846 1.913 36.189 1.00 97.94 110 LEU A O 1
ATOM 814 N N . ILE A 1 111 ? -33.671 2.531 38.178 1.00 98.06 111 ILE A N 1
ATOM 815 C CA . ILE A 1 111 ? -34.501 3.627 37.649 1.00 98.06 111 ILE A CA 1
ATOM 816 C C . ILE A 1 111 ? -33.622 4.709 37.014 1.00 98.06 111 ILE A C 1
ATOM 818 O O . ILE A 1 111 ? -33.927 5.172 35.918 1.00 98.06 111 ILE A O 1
ATOM 822 N N . ASP A 1 112 ? -32.529 5.089 37.679 1.00 97.44 112 ASP A N 1
ATOM 823 C CA . ASP A 1 112 ? -31.561 6.055 37.160 1.00 97.44 112 ASP A CA 1
ATOM 824 C C . ASP A 1 112 ? -30.980 5.587 35.826 1.00 97.44 112 ASP A C 1
ATOM 826 O O . ASP A 1 112 ? -30.947 6.360 34.869 1.00 97.44 112 ASP A O 1
ATOM 830 N N . LEU A 1 113 ? -30.606 4.308 35.737 1.00 97.62 113 LEU A N 1
ATOM 831 C CA . LEU A 1 113 ? -30.102 3.699 34.509 1.00 97.62 113 LEU A CA 1
ATOM 832 C C . LEU A 1 113 ? -31.147 3.717 33.388 1.00 97.62 113 LEU A C 1
ATOM 834 O O . LEU A 1 113 ? -30.844 4.173 32.291 1.00 97.62 113 LEU A O 1
ATOM 838 N N . GLU A 1 114 ? -32.377 3.269 33.654 1.00 97.75 114 GLU A N 1
ATOM 839 C CA . GLU A 1 114 ? -33.459 3.238 32.655 1.00 97.75 114 GLU A CA 1
ATOM 840 C C . GLU A 1 114 ? -33.877 4.631 32.165 1.00 97.75 114 GLU A C 1
ATOM 842 O O . GLU A 1 114 ? -34.481 4.756 31.102 1.00 97.75 114 GLU A O 1
ATOM 847 N N . GLN A 1 115 ? -33.569 5.678 32.931 1.00 96.69 115 GLN A N 1
ATOM 848 C CA . GLN A 1 115 ? -33.813 7.075 32.569 1.00 96.69 115 GLN A CA 1
ATOM 849 C C . GLN A 1 115 ? -32.597 7.752 31.917 1.00 96.69 115 GLN A C 1
ATOM 851 O O . GLN A 1 115 ? -32.677 8.931 31.575 1.00 96.69 115 GLN A O 1
ATOM 856 N N . GLY A 1 116 ? -31.471 7.045 31.764 1.00 94.62 116 GLY A N 1
ATOM 857 C CA . GLY A 1 116 ? -30.225 7.605 31.235 1.00 94.62 116 GLY A CA 1
ATOM 858 C C . GLY A 1 116 ? -29.546 8.615 32.161 1.00 94.62 116 GLY A C 1
ATOM 859 O O . GLY A 1 116 ? -28.775 9.455 31.695 1.00 94.62 116 GLY A O 1
ATOM 860 N N . ARG A 1 117 ? -29.841 8.573 33.468 1.00 95.94 117 ARG A N 1
ATOM 861 C CA . ARG A 1 117 ? -29.137 9.378 34.475 1.00 95.94 117 ARG A CA 1
ATOM 862 C C . ARG A 1 117 ? -27.724 8.834 34.691 1.00 95.94 117 ARG A C 1
ATOM 864 O O . ARG A 1 117 ? -27.357 7.768 34.204 1.00 95.94 117 ARG A O 1
ATOM 871 N N . ASN A 1 118 ? -26.901 9.594 35.408 1.00 92.00 118 ASN A N 1
ATOM 872 C CA . ASN A 1 118 ? -25.507 9.230 35.624 1.00 92.00 118 ASN A CA 1
ATOM 873 C C . ASN A 1 118 ? -25.392 7.995 36.532 1.00 92.00 118 ASN A C 1
ATOM 875 O O . ASN A 1 118 ? -25.648 8.069 37.733 1.00 92.00 118 ASN A O 1
ATOM 879 N N . VAL A 1 119 ? -24.982 6.873 35.948 1.00 94.19 119 VAL A N 1
ATOM 880 C CA . VAL A 1 119 ? -24.692 5.615 36.641 1.00 94.19 119 VAL A CA 1
ATOM 881 C C . VAL A 1 119 ? -23.344 5.108 36.148 1.00 94.19 119 VAL A C 1
ATOM 883 O O . VAL A 1 119 ? -22.947 5.377 35.014 1.00 94.19 119 VAL A O 1
ATOM 886 N N . SER A 1 120 ? -22.613 4.363 36.978 1.00 94.06 120 SER A N 1
ATOM 887 C CA . SER A 1 120 ? -21.310 3.854 36.551 1.00 94.06 120 SER A CA 1
ATOM 888 C C . SER A 1 120 ? -21.447 2.895 35.362 1.00 94.06 120 SER A C 1
ATOM 890 O O . SER A 1 120 ? -22.347 2.052 35.320 1.00 94.06 120 SER A O 1
ATOM 892 N N . ILE A 1 121 ? -20.487 2.952 34.435 1.00 92.19 121 ILE A N 1
ATOM 893 C CA . ILE A 1 121 ? -20.399 2.020 33.298 1.00 92.19 121 ILE A CA 1
ATOM 894 C C . ILE A 1 121 ? -20.385 0.566 33.791 1.00 92.19 121 ILE A C 1
ATOM 896 O O . ILE A 1 121 ? -21.057 -0.292 33.228 1.00 92.19 121 ILE A O 1
ATOM 900 N N . SER A 1 122 ? -19.679 0.289 34.892 1.00 94.75 122 SER A N 1
ATOM 901 C CA . SER A 1 122 ? -19.652 -1.038 35.515 1.00 94.75 122 SER A CA 1
ATOM 902 C C . SER A 1 122 ? -21.038 -1.527 35.945 1.00 94.75 122 SER A C 1
ATOM 904 O O . SER A 1 122 ? -21.329 -2.712 35.814 1.00 94.75 122 SER A O 1
ATOM 906 N N . THR A 1 123 ? -21.903 -0.634 36.428 1.00 95.44 123 THR A N 1
ATOM 907 C CA . THR A 1 123 ? -23.282 -0.965 36.803 1.00 95.44 123 THR A CA 1
ATOM 908 C C . THR A 1 123 ? -24.127 -1.237 35.566 1.00 95.44 123 THR A C 1
ATOM 910 O O . THR A 1 123 ? -24.807 -2.259 35.512 1.00 95.44 123 THR A O 1
ATOM 913 N N . ALA A 1 124 ? -24.033 -0.379 34.547 1.00 95.06 124 ALA A N 1
ATOM 914 C CA . ALA A 1 124 ? -24.749 -0.568 33.287 1.00 95.06 124 ALA A CA 1
ATOM 915 C C . ALA A 1 124 ? -24.387 -1.906 32.615 1.00 95.06 124 ALA A C 1
ATOM 917 O O . ALA A 1 124 ? -25.271 -2.664 32.225 1.00 95.06 124 ALA A O 1
ATOM 918 N N . LEU A 1 125 ? -23.094 -2.244 32.556 1.00 95.12 125 LEU A N 1
ATOM 919 C CA . LEU A 1 125 ? -22.612 -3.509 31.995 1.00 95.12 125 LEU A CA 1
ATOM 920 C C . LEU A 1 125 ? -23.088 -4.734 32.788 1.00 95.12 125 LEU A C 1
ATOM 922 O O . LEU A 1 125 ? -23.459 -5.737 32.183 1.00 95.12 125 LEU A O 1
ATOM 926 N N . LYS A 1 126 ? -23.119 -4.658 34.126 1.00 95.44 126 LYS A N 1
ATOM 927 C CA . LYS A 1 126 ? -23.666 -5.735 34.969 1.00 95.44 126 LYS A CA 1
ATOM 928 C C . LYS A 1 126 ? -25.145 -5.986 34.676 1.00 95.44 126 LYS A C 1
ATOM 930 O O . LYS A 1 126 ? -25.537 -7.137 34.514 1.00 95.44 126 LYS A O 1
ATOM 935 N N . VAL A 1 127 ? -25.945 -4.924 34.573 1.00 96.62 127 VAL A N 1
ATOM 936 C CA . VAL A 1 127 ? -27.377 -5.030 34.248 1.00 96.62 127 VAL A CA 1
ATOM 937 C C . VAL A 1 127 ? -27.580 -5.632 32.855 1.00 96.62 127 VAL A C 1
ATOM 939 O O . VAL A 1 127 ? -28.381 -6.550 32.705 1.00 96.62 127 VAL A O 1
ATOM 942 N N . LEU A 1 128 ? -26.829 -5.172 31.847 1.00 94.81 128 LEU A N 1
ATOM 943 C CA . LEU A 1 128 ? -26.885 -5.735 30.492 1.00 94.81 128 LEU A CA 1
ATOM 944 C C . LEU A 1 128 ? -26.540 -7.228 30.487 1.00 94.81 128 LEU A C 1
ATOM 946 O O . LEU A 1 128 ? -27.294 -8.021 29.929 1.00 94.81 128 LEU A O 1
ATOM 950 N N . SER A 1 129 ? -25.466 -7.618 31.179 1.00 93.56 129 SER A N 1
ATOM 951 C CA . SER A 1 129 ? -25.070 -9.022 31.308 1.00 93.56 129 SER A CA 1
ATOM 952 C C . SER A 1 129 ? -26.159 -9.870 31.967 1.00 93.56 129 SER A C 1
ATOM 954 O O . SER A 1 129 ? -26.391 -10.994 31.530 1.00 93.56 129 SER A O 1
ATOM 956 N N . GLN A 1 130 ? -26.844 -9.344 32.989 1.00 94.88 130 GLN A N 1
ATOM 957 C CA . GLN A 1 130 ? -27.947 -10.041 33.659 1.00 94.88 130 GLN A CA 1
ATOM 958 C C . GLN A 1 130 ? -29.159 -10.245 32.736 1.00 94.88 130 GLN A C 1
ATOM 960 O O . GLN A 1 130 ? -29.905 -11.207 32.896 1.00 94.88 130 GLN A O 1
ATOM 965 N N . LEU A 1 131 ? -29.341 -9.358 31.757 1.00 93.62 131 LEU A N 1
ATOM 966 C CA . LEU A 1 131 ? -30.380 -9.443 30.730 1.00 93.62 131 LEU A CA 1
ATOM 967 C C . LEU A 1 131 ? -29.953 -10.268 29.500 1.00 93.62 131 LEU A C 1
ATOM 969 O O . LEU A 1 131 ? -30.697 -10.321 28.523 1.00 93.62 131 LEU A O 1
ATOM 973 N N . GLY A 1 132 ? -28.765 -10.884 29.513 1.00 90.44 132 GLY A N 1
ATOM 974 C CA . GLY A 1 132 ? -28.223 -11.610 28.359 1.00 90.44 132 GLY A CA 1
ATOM 975 C C . GLY A 1 132 ? -27.842 -10.704 27.180 1.00 90.44 132 GLY A C 1
ATOM 976 O O . GLY A 1 132 ? -27.715 -11.180 26.055 1.00 90.44 132 GLY A O 1
ATOM 977 N N . ALA A 1 133 ? -27.673 -9.403 27.426 1.00 88.56 133 ALA A N 1
ATOM 978 C CA . ALA A 1 133 ? -27.275 -8.405 26.443 1.00 88.56 133 ALA A CA 1
ATOM 979 C C . ALA A 1 133 ? -25.811 -7.973 26.645 1.00 88.56 133 ALA A C 1
ATOM 981 O O . ALA A 1 133 ? -25.210 -8.166 27.703 1.00 88.56 133 ALA A O 1
ATOM 982 N N . GLY A 1 134 ? -25.232 -7.342 25.625 1.00 85.88 134 GLY A N 1
ATOM 983 C CA . GLY A 1 134 ? -23.868 -6.818 25.661 1.00 85.88 134 GLY A CA 1
ATOM 984 C C . GLY A 1 134 ? -23.719 -5.561 24.812 1.00 85.88 134 GLY A C 1
ATOM 985 O O . GLY A 1 134 ? -24.616 -5.201 24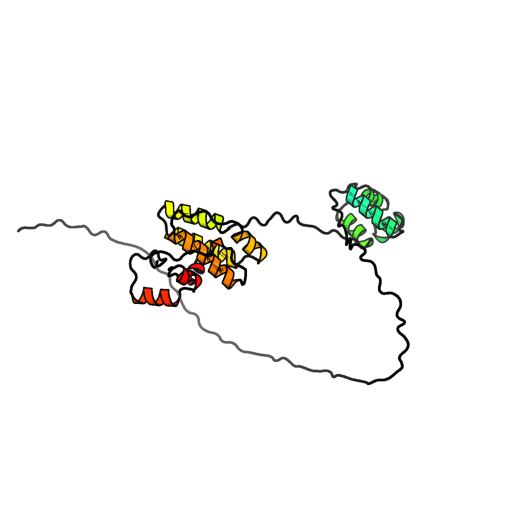.052 1.00 85.88 134 GLY A O 1
ATOM 986 N N . LEU A 1 135 ? -22.576 -4.887 24.942 1.00 86.50 135 LEU A N 1
ATOM 987 C CA . LEU A 1 135 ? -22.211 -3.765 24.079 1.00 86.50 135 LEU A CA 1
ATOM 988 C C . LEU A 1 135 ? -21.242 -4.238 22.998 1.00 86.50 135 LEU A C 1
ATOM 990 O O . LEU A 1 135 ? -20.239 -4.884 23.296 1.00 86.50 135 LEU A O 1
ATOM 994 N N . ALA A 1 136 ? -21.515 -3.857 21.754 1.00 81.50 136 ALA A N 1
ATOM 995 C CA . ALA A 1 136 ? -20.578 -3.993 20.649 1.00 81.50 136 ALA A CA 1
ATOM 996 C C . ALA A 1 136 ? -20.008 -2.614 20.302 1.00 81.50 136 ALA A C 1
ATOM 998 O O . ALA A 1 136 ? -20.753 -1.686 19.983 1.00 81.50 136 ALA A O 1
ATOM 999 N N . ILE A 1 137 ? -18.682 -2.475 20.339 1.00 78.56 137 ILE A N 1
ATOM 1000 C CA . ILE A 1 137 ? -18.008 -1.276 19.835 1.00 78.56 137 ILE A CA 1
ATOM 1001 C C . ILE A 1 137 ? -17.825 -1.461 18.331 1.00 78.56 137 ILE A C 1
ATOM 1003 O O . ILE A 1 137 ? -16.862 -2.075 17.873 1.00 78.56 137 ILE A O 1
ATOM 1007 N N . ALA A 1 138 ? -18.771 -0.939 17.554 1.00 70.00 138 ALA A N 1
ATOM 1008 C CA . ALA A 1 138 ? -18.608 -0.829 16.114 1.00 70.00 138 ALA A CA 1
ATOM 1009 C C . ALA A 1 138 ? -17.659 0.339 15.823 1.00 70.00 138 ALA A C 1
ATOM 1011 O O . ALA A 1 138 ? -18.044 1.508 15.893 1.00 70.00 138 ALA A O 1
ATOM 1012 N N . GLY A 1 139 ? -16.401 0.033 15.505 1.00 58.06 139 GLY A N 1
ATOM 1013 C CA . GLY A 1 139 ? -15.516 1.028 14.918 1.00 58.06 139 GLY A CA 1
ATOM 1014 C C . GLY A 1 139 ? -16.138 1.523 13.615 1.00 58.06 139 GLY A C 1
ATOM 1015 O O . GLY A 1 139 ? -16.460 0.724 12.736 1.00 58.06 139 GLY A O 1
ATOM 1016 N N . THR A 1 140 ? -16.305 2.838 13.456 1.00 54.53 140 THR A N 1
ATOM 1017 C CA . THR A 1 140 ? -16.376 3.360 12.092 1.00 54.53 140 THR A CA 1
ATOM 1018 C C . THR A 1 140 ? -15.012 3.059 11.497 1.00 54.53 140 THR A C 1
ATOM 1020 O O . THR A 1 140 ? -13.993 3.519 12.014 1.00 54.53 140 THR A O 1
ATOM 1023 N N . ALA A 1 141 ? -14.962 2.223 10.465 1.00 48.28 141 ALA A N 1
ATOM 1024 C CA . ALA A 1 141 ? -13.785 2.154 9.624 1.00 48.28 141 ALA A CA 1
ATOM 1025 C C . ALA A 1 141 ? -13.643 3.539 8.982 1.00 48.28 141 ALA A C 1
ATOM 1027 O O . ALA A 1 141 ? -14.146 3.801 7.894 1.00 48.28 141 ALA A O 1
ATOM 1028 N N . ARG A 1 142 ? -13.020 4.480 9.696 1.00 48.28 142 ARG A N 1
ATOM 1029 C CA . ARG A 1 142 ? -12.350 5.604 9.065 1.00 48.28 142 ARG A CA 1
ATOM 1030 C C . ARG A 1 142 ? -11.382 4.920 8.115 1.00 48.28 142 ARG A C 1
ATOM 1032 O O . ARG A 1 142 ? -10.557 4.151 8.607 1.00 48.28 142 ARG A O 1
ATOM 1039 N N . GLU A 1 143 ? -11.587 5.086 6.804 1.00 50.22 143 GLU A N 1
ATOM 1040 C CA . GLU A 1 143 ? -10.769 4.427 5.780 1.00 50.22 143 GLU A CA 1
ATOM 1041 C C . GLU A 1 143 ? -9.317 4.423 6.262 1.00 50.22 143 GLU A C 1
ATOM 1043 O O . GLU A 1 143 ? -8.844 5.496 6.672 1.00 50.22 143 GLU A O 1
ATOM 1048 N N . PRO A 1 144 ? -8.624 3.270 6.302 1.00 50.78 144 PRO A N 1
ATOM 1049 C CA . PRO A 1 144 ? -7.199 3.301 6.556 1.00 50.78 144 PRO A CA 1
ATOM 1050 C C . PRO A 1 144 ? -6.625 4.234 5.493 1.00 50.78 144 PRO A C 1
ATOM 1052 O O . PRO A 1 144 ? -6.652 3.932 4.300 1.00 50.78 144 PRO A O 1
ATOM 1055 N N . LYS A 1 145 ? -6.204 5.437 5.905 1.00 68.62 145 LYS A N 1
ATOM 1056 C CA . LYS A 1 145 ? -5.502 6.355 5.016 1.00 68.62 145 LYS A CA 1
ATOM 1057 C C . LYS A 1 145 ? -4.206 5.640 4.696 1.00 68.62 145 LYS A C 1
ATOM 1059 O O . LYS A 1 145 ? -3.276 5.688 5.496 1.00 68.62 145 LYS A O 1
ATOM 1064 N N . LEU A 1 146 ? -4.188 4.929 3.571 1.00 79.56 146 LEU A N 1
ATOM 1065 C CA . LEU A 1 146 ? -2.987 4.288 3.074 1.00 79.56 146 LEU A CA 1
ATOM 1066 C C . LEU A 1 146 ? -1.880 5.334 3.081 1.00 79.56 146 LEU A C 1
ATOM 1068 O O . LEU A 1 146 ? -2.043 6.432 2.541 1.00 79.56 146 LEU A O 1
ATOM 1072 N N . HIS A 1 147 ? -0.773 5.005 3.737 1.00 80.88 147 HIS A N 1
ATOM 1073 C CA . HIS A 1 147 ? 0.355 5.920 3.839 1.00 80.88 147 HIS A CA 1
ATOM 1074 C C . HIS A 1 147 ? 0.973 6.166 2.458 1.00 80.88 147 HIS A C 1
ATOM 1076 O O . HIS A 1 147 ? 1.510 7.244 2.210 1.00 80.88 147 HIS A O 1
ATOM 1082 N N . TRP A 1 148 ? 0.858 5.184 1.559 1.00 90.56 148 TRP A N 1
ATOM 1083 C CA . TRP A 1 148 ? 1.279 5.251 0.166 1.00 90.56 148 TRP A CA 1
ATOM 1084 C C . TRP A 1 148 ? 0.220 4.657 -0.763 1.00 90.56 148 TRP A C 1
ATOM 1086 O O . TRP A 1 148 ? -0.484 3.718 -0.405 1.00 90.56 148 TRP A O 1
ATOM 1096 N N . THR A 1 149 ? 0.157 5.179 -1.983 1.00 95.75 149 THR A N 1
ATOM 1097 C CA . THR A 1 149 ? -0.572 4.618 -3.125 1.00 95.75 149 THR A CA 1
ATOM 1098 C C . THR A 1 149 ? 0.324 4.643 -4.363 1.00 95.75 149 THR A C 1
ATOM 1100 O O . THR A 1 149 ? 1.374 5.296 -4.375 1.00 95.75 149 THR A O 1
ATOM 1103 N N . ALA A 1 150 ? -0.095 3.983 -5.445 1.00 96.88 150 ALA A N 1
ATOM 1104 C CA . ALA A 1 150 ? 0.621 4.068 -6.719 1.00 96.88 150 ALA A CA 1
ATOM 1105 C C . ALA A 1 150 ? 0.691 5.522 -7.238 1.00 96.88 150 ALA A C 1
ATOM 1107 O O . ALA A 1 150 ? 1.694 5.941 -7.819 1.00 96.88 150 ALA A O 1
ATOM 1108 N N . GLU A 1 151 ? -0.352 6.318 -6.981 1.00 96.50 151 GLU A N 1
ATOM 1109 C CA . GLU A 1 151 ? -0.406 7.739 -7.330 1.00 96.50 151 GLU A CA 1
ATOM 1110 C C . GLU A 1 151 ? 0.60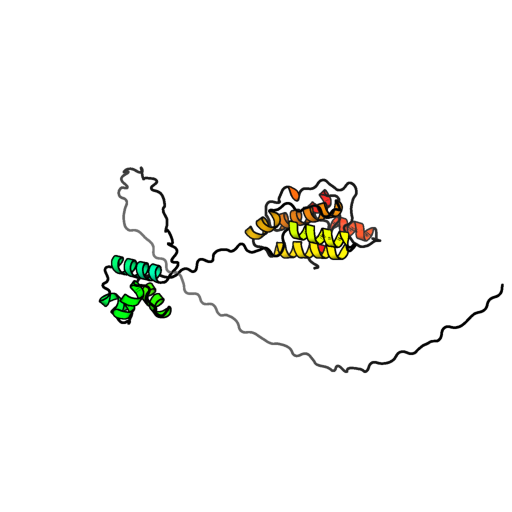0 8.569 -6.526 1.00 96.50 151 GLU A C 1
ATOM 1112 O O . GLU A 1 151 ? 1.348 9.363 -7.109 1.00 96.50 151 GLU A O 1
ATOM 1117 N N . THR A 1 152 ? 0.661 8.384 -5.200 1.00 95.69 152 THR A N 1
ATOM 1118 C CA . THR A 1 152 ? 1.649 9.105 -4.391 1.00 95.69 152 THR A CA 1
ATOM 1119 C C . THR A 1 152 ? 3.057 8.687 -4.785 1.00 95.69 152 THR A C 1
ATOM 1121 O O . THR A 1 152 ? 3.886 9.565 -4.990 1.00 95.69 152 THR A O 1
ATOM 1124 N N . ALA A 1 153 ? 3.316 7.396 -5.016 1.00 97.25 153 ALA A N 1
ATOM 1125 C CA . ALA A 1 153 ? 4.613 6.922 -5.493 1.00 97.25 153 ALA A CA 1
ATOM 1126 C C . ALA A 1 153 ? 5.043 7.628 -6.793 1.00 97.25 153 ALA A C 1
ATOM 1128 O O . ALA A 1 153 ? 6.152 8.157 -6.866 1.00 97.25 153 ALA A O 1
ATOM 1129 N N . ALA A 1 154 ? 4.157 7.736 -7.791 1.00 98.12 154 ALA A N 1
ATOM 1130 C CA . ALA A 1 154 ? 4.458 8.461 -9.028 1.00 98.12 154 ALA A CA 1
ATOM 1131 C C . ALA A 1 154 ? 4.772 9.944 -8.794 1.00 98.12 154 ALA A C 1
ATOM 1133 O O . ALA A 1 154 ? 5.684 10.494 -9.417 1.00 98.12 154 ALA A O 1
ATOM 1134 N N . ARG A 1 155 ? 4.028 10.603 -7.897 1.00 97.69 155 ARG A N 1
ATOM 1135 C CA . ARG A 1 155 ? 4.242 12.012 -7.538 1.00 97.69 155 ARG A CA 1
ATOM 1136 C C . ARG A 1 155 ? 5.593 12.228 -6.858 1.00 97.69 155 ARG A C 1
ATOM 1138 O O . ARG A 1 155 ? 6.285 13.190 -7.189 1.00 97.69 155 ARG A O 1
ATOM 1145 N N . GLU A 1 156 ? 5.973 11.339 -5.949 1.00 96.75 156 GLU A N 1
ATOM 1146 C CA . GLU A 1 156 ? 7.260 11.390 -5.255 1.00 96.75 156 GLU A CA 1
ATOM 1147 C C . GLU A 1 156 ? 8.412 11.112 -6.241 1.00 96.75 156 GLU A C 1
ATOM 1149 O O . GLU A 1 156 ? 9.321 11.929 -6.350 1.00 96.75 156 GLU A O 1
ATOM 1154 N N . ILE A 1 157 ? 8.312 10.069 -7.080 1.00 97.38 157 ILE A N 1
ATOM 1155 C CA . ILE A 1 157 ? 9.284 9.779 -8.156 1.00 97.38 157 ILE A CA 1
ATOM 1156 C C . ILE A 1 157 ? 9.451 10.990 -9.078 1.00 97.38 157 ILE A C 1
ATOM 1158 O O . ILE A 1 157 ? 10.568 11.406 -9.377 1.00 97.38 157 ILE A O 1
ATOM 1162 N N . LYS A 1 158 ? 8.344 11.602 -9.515 1.00 97.88 158 LYS A N 1
ATOM 1163 C CA . LYS A 1 158 ? 8.364 12.801 -10.364 1.00 97.88 158 LYS A CA 1
ATOM 1164 C C . LYS A 1 158 ? 9.179 13.931 -9.750 1.00 97.88 158 LYS A C 1
ATOM 1166 O O . LYS A 1 158 ? 9.895 14.620 -10.478 1.00 97.88 158 LYS A O 1
ATOM 1171 N N . ARG A 1 159 ? 9.030 14.162 -8.442 1.00 96.38 159 ARG A N 1
ATOM 1172 C CA . ARG A 1 159 ? 9.767 15.211 -7.735 1.00 96.38 159 ARG A CA 1
ATOM 1173 C C . ARG A 1 159 ? 11.263 14.920 -7.769 1.00 96.38 159 ARG A C 1
ATOM 1175 O O . ARG A 1 159 ? 12.021 15.792 -8.177 1.00 96.38 159 ARG A O 1
ATOM 1182 N N . GLU A 1 160 ? 11.673 13.701 -7.446 1.00 96.12 160 GLU A N 1
ATOM 1183 C CA . GLU A 1 160 ? 13.098 13.355 -7.415 1.00 96.12 160 GLU A CA 1
ATOM 1184 C C . GLU A 1 160 ? 13.739 13.398 -8.803 1.00 96.12 160 GLU A C 1
ATOM 1186 O O . GLU A 1 160 ? 14.822 13.951 -8.989 1.00 96.12 160 GLU A O 1
ATOM 1191 N N . LEU A 1 161 ? 13.016 12.960 -9.836 1.00 95.75 161 LEU A N 1
ATOM 1192 C CA . LEU A 1 161 ? 13.477 13.090 -11.219 1.00 95.75 161 LEU A CA 1
ATOM 1193 C C . LEU A 1 161 ? 13.584 14.543 -11.687 1.00 95.75 161 LEU A C 1
ATOM 1195 O O . LEU A 1 161 ? 14.432 14.849 -12.527 1.00 95.75 161 LEU A O 1
ATOM 1199 N N . ARG A 1 162 ? 12.731 15.440 -11.176 1.00 96.25 162 ARG A N 1
ATOM 1200 C CA . ARG A 1 162 ? 12.846 16.886 -11.417 1.00 96.25 162 ARG A CA 1
ATOM 1201 C C . ARG A 1 162 ? 14.046 17.490 -10.696 1.00 96.25 162 ARG A C 1
ATOM 1203 O O . ARG A 1 162 ? 14.686 18.368 -11.264 1.00 96.25 162 ARG A O 1
ATOM 1210 N N . ASN A 1 163 ? 14.366 16.987 -9.509 1.00 93.69 163 ASN A N 1
ATOM 1211 C CA . ASN A 1 163 ? 15.545 17.382 -8.739 1.00 93.69 163 ASN A CA 1
ATOM 1212 C C . ASN A 1 163 ? 16.852 16.802 -9.308 1.00 93.69 163 ASN A C 1
ATOM 1214 O O . ASN A 1 163 ? 17.933 17.199 -8.886 1.00 93.69 163 ASN A O 1
ATOM 1218 N N . GLY A 1 164 ? 16.764 15.888 -10.281 1.00 93.88 164 GLY A N 1
ATOM 1219 C CA . GLY A 1 164 ? 17.927 15.240 -10.882 1.00 93.88 164 GLY A CA 1
ATOM 1220 C C . GLY A 1 164 ? 18.485 14.084 -10.052 1.00 93.88 164 GLY A C 1
ATOM 1221 O O . GLY A 1 164 ? 19.631 13.706 -10.278 1.00 93.88 164 GLY A O 1
ATOM 1222 N N . ASP A 1 165 ? 17.684 13.510 -9.147 1.00 92.31 165 ASP A N 1
ATOM 1223 C CA . ASP A 1 165 ? 18.066 12.403 -8.263 1.00 92.31 165 ASP A CA 1
ATOM 1224 C C . ASP A 1 165 ? 17.335 11.091 -8.638 1.00 92.31 165 ASP A C 1
ATOM 1226 O O . ASP A 1 165 ? 16.325 10.707 -8.037 1.00 92.31 165 ASP A O 1
ATOM 1230 N N . PRO A 1 166 ? 17.796 10.384 -9.687 1.00 92.19 166 PRO A N 1
ATOM 1231 C CA . PRO A 1 166 ? 17.211 9.108 -10.086 1.00 92.19 166 PRO A CA 1
ATOM 1232 C C . PRO A 1 166 ? 17.483 7.977 -9.081 1.00 92.19 166 PRO A C 1
ATOM 1234 O O . PRO A 1 166 ? 16.765 6.977 -9.100 1.00 92.19 166 PRO A O 1
ATOM 1237 N N . ASP A 1 167 ? 18.493 8.110 -8.219 1.00 90.12 167 ASP A N 1
ATOM 1238 C CA . ASP A 1 167 ? 18.810 7.122 -7.187 1.00 90.12 167 ASP A CA 1
ATOM 1239 C C . ASP A 1 167 ? 17.764 7.157 -6.072 1.00 90.12 167 ASP A C 1
ATOM 1241 O O . ASP A 1 167 ? 17.213 6.122 -5.684 1.00 90.12 167 ASP A O 1
ATOM 1245 N N . PHE A 1 168 ? 17.406 8.356 -5.609 1.00 90.56 168 PHE A N 1
ATOM 1246 C CA . PHE A 1 168 ? 16.321 8.513 -4.650 1.00 90.56 168 PHE A CA 1
ATOM 1247 C C . PHE A 1 168 ? 14.970 8.138 -5.268 1.00 90.56 168 PHE A C 1
ATOM 1249 O O . PHE A 1 168 ? 14.154 7.491 -4.612 1.00 90.56 168 PHE A O 1
ATOM 1256 N N . ALA A 1 169 ? 14.752 8.438 -6.554 1.00 94.19 169 ALA A N 1
ATOM 1257 C CA . ALA A 1 169 ? 13.571 7.969 -7.278 1.00 94.19 169 ALA A CA 1
ATOM 1258 C C . ALA A 1 169 ? 13.453 6.429 -7.279 1.00 94.19 169 ALA A C 1
ATOM 1260 O O . ALA A 1 169 ? 12.357 5.899 -7.088 1.00 94.19 169 ALA A O 1
ATOM 1261 N N . MET A 1 170 ? 14.568 5.702 -7.435 1.00 93.12 170 MET A N 1
ATOM 1262 C CA . MET A 1 170 ? 14.579 4.240 -7.297 1.00 93.12 170 MET A CA 1
ATOM 1263 C C . MET A 1 170 ? 14.209 3.805 -5.877 1.00 93.12 170 MET A C 1
ATOM 1265 O O . MET A 1 170 ? 13.383 2.910 -5.721 1.00 93.12 170 MET A O 1
ATOM 1269 N N . ARG A 1 171 ? 14.759 4.454 -4.841 1.00 92.44 171 ARG A N 1
ATOM 1270 C CA . ARG A 1 171 ? 14.417 4.145 -3.442 1.00 92.44 171 ARG A CA 1
ATOM 1271 C C . ARG A 1 171 ? 12.929 4.361 -3.157 1.00 92.44 171 ARG A C 1
ATOM 1273 O O . ARG A 1 171 ? 12.314 3.531 -2.500 1.00 92.44 171 ARG A O 1
ATOM 1280 N N . VAL A 1 172 ? 12.340 5.437 -3.675 1.00 94.62 172 VAL A N 1
ATOM 1281 C CA . VAL A 1 172 ? 10.895 5.712 -3.582 1.00 94.62 172 VAL A CA 1
ATOM 1282 C C . VAL A 1 172 ? 10.076 4.579 -4.205 1.00 94.62 172 VAL A C 1
ATOM 1284 O O . VAL A 1 172 ? 9.107 4.131 -3.596 1.00 94.62 172 VAL A O 1
ATOM 1287 N N . LEU A 1 173 ? 10.475 4.081 -5.381 1.00 95.75 173 LEU A N 1
ATOM 1288 C CA . LEU A 1 173 ? 9.819 2.935 -6.014 1.00 95.75 173 LEU A CA 1
ATOM 1289 C C . LEU A 1 173 ? 9.928 1.667 -5.153 1.00 95.75 173 LEU A C 1
ATOM 1291 O O . LEU A 1 173 ? 8.921 0.991 -4.950 1.00 95.75 173 LEU A O 1
ATOM 1295 N N . SER A 1 174 ? 11.118 1.366 -4.625 1.00 94.00 174 SER A N 1
ATOM 1296 C CA . SER A 1 174 ? 11.332 0.200 -3.760 1.00 94.00 174 SER A CA 1
ATOM 1297 C C . SER A 1 174 ? 10.519 0.297 -2.465 1.00 94.00 174 SER A C 1
ATOM 1299 O O . SER A 1 174 ? 9.824 -0.652 -2.126 1.00 94.00 174 SER A O 1
ATOM 1301 N N . MET A 1 175 ? 10.493 1.455 -1.791 1.00 93.75 175 MET A N 1
ATOM 1302 C CA . MET A 1 175 ? 9.662 1.666 -0.594 1.00 93.75 175 MET A CA 1
ATOM 1303 C C . MET A 1 175 ? 8.172 1.442 -0.878 1.00 93.75 175 MET A C 1
ATOM 1305 O O . MET A 1 175 ? 7.487 0.798 -0.086 1.00 93.75 175 MET A O 1
ATOM 1309 N N . ALA A 1 176 ? 7.668 1.937 -2.013 1.00 95.81 176 ALA A N 1
ATOM 1310 C CA . ALA A 1 176 ? 6.279 1.724 -2.410 1.00 95.81 176 ALA A CA 1
ATOM 1311 C C . ALA A 1 176 ? 5.973 0.240 -2.675 1.00 95.81 176 ALA A C 1
ATOM 1313 O O . ALA A 1 176 ? 4.906 -0.245 -2.305 1.00 95.81 176 ALA A O 1
ATOM 1314 N N . ALA A 1 177 ? 6.907 -0.471 -3.314 1.00 96.06 177 ALA A N 1
ATOM 1315 C CA . ALA A 1 177 ? 6.782 -1.892 -3.609 1.00 96.06 177 ALA A CA 1
ATOM 1316 C C . ALA A 1 177 ? 6.811 -2.751 -2.333 1.00 96.06 177 ALA A C 1
ATOM 1318 O O . ALA A 1 177 ? 5.983 -3.649 -2.212 1.00 96.06 177 ALA A O 1
ATOM 1319 N N . SER A 1 178 ? 7.695 -2.445 -1.377 1.00 94.56 178 SER A N 1
ATOM 1320 C CA . SER A 1 178 ? 7.742 -3.123 -0.075 1.00 94.56 178 SER A CA 1
ATOM 1321 C C . SER A 1 178 ? 6.494 -2.839 0.756 1.00 94.56 178 SER A C 1
ATOM 1323 O O . SER A 1 178 ? 5.878 -3.765 1.266 1.00 94.56 178 SER A O 1
AT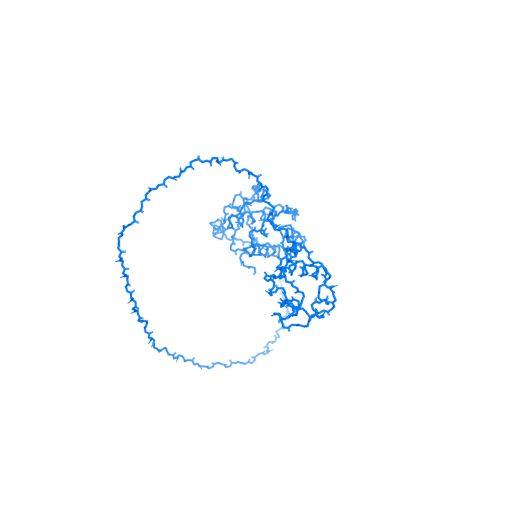OM 1325 N N . TYR A 1 179 ? 6.050 -1.577 0.824 1.00 94.75 179 TYR A N 1
ATOM 1326 C CA . TYR A 1 179 ? 4.810 -1.229 1.525 1.00 94.75 179 TYR A CA 1
ATOM 1327 C C . TYR A 1 179 ? 3.613 -2.012 0.976 1.00 94.75 179 TYR A C 1
ATOM 1329 O O . TYR A 1 179 ? 2.782 -2.484 1.742 1.00 94.75 179 TYR A O 1
ATOM 1337 N N . PHE A 1 180 ? 3.536 -2.181 -0.347 1.00 95.81 180 PHE A N 1
ATOM 1338 C CA . PHE A 1 180 ? 2.487 -2.961 -0.997 1.00 95.81 180 PHE A CA 1
ATOM 1339 C C . PHE A 1 180 ? 2.502 -4.450 -0.610 1.00 95.81 180 PHE A C 1
ATOM 1341 O O . PHE A 1 180 ? 1.433 -5.064 -0.503 1.00 95.81 180 PHE A O 1
ATOM 1348 N N . ASP A 1 181 ? 3.687 -5.033 -0.396 1.00 95.00 181 ASP A N 1
ATOM 1349 C CA . ASP A 1 181 ? 3.817 -6.432 0.021 1.00 95.00 181 ASP A CA 1
ATOM 1350 C C . ASP A 1 181 ? 3.145 -6.681 1.379 1.00 95.00 181 ASP A C 1
ATOM 1352 O O . ASP A 1 181 ? 2.487 -7.710 1.547 1.00 95.00 181 ASP A O 1
ATOM 1356 N N . ASP A 1 182 ? 3.202 -5.705 2.286 1.00 93.12 182 ASP A N 1
ATOM 1357 C CA . ASP A 1 182 ? 2.663 -5.800 3.649 1.00 93.12 182 ASP A CA 1
ATOM 1358 C C . ASP A 1 182 ? 1.145 -5.547 3.746 1.00 93.12 182 ASP A C 1
ATOM 1360 O O . ASP A 1 182 ? 0.527 -5.784 4.787 1.00 93.12 182 ASP A O 1
ATOM 1364 N N . LEU A 1 183 ? 0.509 -5.065 2.673 1.00 93.38 183 LEU A N 1
ATOM 1365 C CA . LEU A 1 183 ? -0.921 -4.745 2.673 1.00 93.38 183 LEU A CA 1
ATOM 1366 C C . LEU A 1 183 ? -1.804 -5.997 2.625 1.00 93.38 183 LEU A C 1
ATOM 1368 O O . LEU A 1 183 ? -1.497 -6.980 1.957 1.00 93.38 183 LEU A O 1
ATOM 1372 N N . ASN A 1 184 ? -2.986 -5.936 3.242 1.00 92.31 184 ASN A N 1
ATOM 1373 C CA . ASN A 1 184 ? -4.011 -6.959 3.027 1.00 92.31 184 ASN A CA 1
ATOM 1374 C C . ASN A 1 184 ? -4.617 -6.853 1.601 1.00 92.31 184 ASN A C 1
ATOM 1376 O O . ASN A 1 184 ? -4.460 -5.831 0.923 1.00 92.31 184 ASN A O 1
ATOM 1380 N N . PRO A 1 185 ? -5.363 -7.867 1.118 1.00 92.44 185 PRO A N 1
ATOM 1381 C CA . PRO A 1 185 ? -5.916 -7.846 -0.238 1.00 92.44 185 PRO A CA 1
ATOM 1382 C C . PRO A 1 185 ? -6.848 -6.664 -0.558 1.00 92.44 185 PRO A C 1
ATOM 1384 O O . PRO A 1 185 ? -6.909 -6.242 -1.713 1.00 92.44 185 PRO A O 1
ATOM 1387 N N . ALA A 1 186 ? -7.594 -6.136 0.419 1.00 91.19 186 ALA A N 1
ATOM 1388 C CA . ALA A 1 186 ? -8.466 -4.979 0.204 1.00 91.19 186 ALA A CA 1
ATOM 1389 C C . ALA A 1 186 ? -7.648 -3.693 0.034 1.00 91.19 186 ALA A C 1
ATOM 1391 O O . ALA A 1 186 ? -7.881 -2.934 -0.908 1.00 91.19 186 ALA A O 1
ATOM 1392 N N . ASP A 1 187 ? -6.631 -3.516 0.869 1.00 93.69 187 ASP A N 1
ATOM 1393 C CA . ASP A 1 187 ? -5.734 -2.368 0.831 1.00 93.69 187 ASP A CA 1
ATOM 1394 C C . ASP A 1 187 ? -4.839 -2.373 -0.410 1.00 93.69 187 ASP A C 1
ATOM 1396 O O . ASP A 1 187 ? -4.608 -1.316 -0.988 1.00 93.69 187 ASP A O 1
ATOM 1400 N N . ARG A 1 188 ? -4.423 -3.543 -0.917 1.00 95.69 188 ARG A N 1
ATOM 1401 C CA . ARG A 1 188 ? -3.732 -3.647 -2.218 1.00 95.69 188 ARG A CA 1
ATOM 1402 C C . ARG A 1 188 ? -4.597 -3.140 -3.371 1.00 95.69 188 ARG A C 1
ATOM 1404 O O . ARG A 1 188 ? -4.115 -2.405 -4.233 1.00 95.69 188 ARG A O 1
ATOM 1411 N N . ARG A 1 189 ? -5.891 -3.485 -3.385 1.00 94.50 189 ARG A N 1
ATOM 1412 C CA . ARG A 1 189 ? -6.832 -2.960 -4.391 1.00 94.50 189 ARG A CA 1
ATOM 1413 C C . ARG A 1 189 ? -6.998 -1.451 -4.257 1.00 94.50 189 ARG A C 1
ATOM 1415 O O . ARG A 1 189 ? -7.016 -0.752 -5.266 1.00 94.50 189 ARG A O 1
ATOM 1422 N N . GLN A 1 190 ? -7.082 -0.947 -3.029 1.00 93.19 190 GLN A N 1
ATOM 1423 C CA . GLN A 1 190 ? -7.194 0.485 -2.776 1.00 93.19 190 GLN A CA 1
ATOM 1424 C C . GLN A 1 190 ? -5.910 1.244 -3.165 1.00 93.19 190 GLN A C 1
ATOM 1426 O O . GLN A 1 190 ? -5.999 2.304 -3.781 1.00 93.19 190 GLN A O 1
ATOM 1431 N N . PHE A 1 191 ? -4.728 0.677 -2.908 1.00 96.06 191 PHE A N 1
ATOM 1432 C CA . PHE A 1 191 ? -3.423 1.224 -3.298 1.00 96.06 191 PHE A CA 1
ATOM 1433 C C . PHE A 1 191 ? -3.320 1.455 -4.814 1.00 96.06 191 PHE A C 1
ATOM 1435 O O . PHE A 1 191 ? -2.728 2.441 -5.260 1.00 96.06 191 PHE A O 1
ATOM 1442 N N . LEU A 1 192 ? -3.907 0.547 -5.601 1.00 96.75 192 LEU A N 1
ATOM 1443 C CA . LEU A 1 192 ? -3.862 0.527 -7.068 1.00 96.75 192 LEU A CA 1
ATOM 1444 C C . LEU A 1 192 ? -5.069 1.195 -7.745 1.00 96.75 192 LEU A C 1
ATOM 1446 O O . LEU A 1 192 ? -5.115 1.277 -8.976 1.00 96.75 192 LEU A O 1
ATOM 1450 N N . ARG A 1 193 ? -6.053 1.651 -6.958 1.00 94.00 193 ARG A N 1
ATOM 1451 C CA . ARG A 1 193 ? -7.353 2.137 -7.443 1.00 94.00 193 ARG A CA 1
ATOM 1452 C C . ARG A 1 193 ? -7.223 3.307 -8.413 1.00 94.00 193 ARG A C 1
ATOM 1454 O O . ARG A 1 193 ? -7.923 3.350 -9.421 1.00 94.00 193 ARG A O 1
ATOM 1461 N N . ALA A 1 194 ? -6.367 4.272 -8.088 1.00 92.69 194 ALA A N 1
ATOM 1462 C CA . ALA A 1 194 ? -6.148 5.452 -8.910 1.00 92.69 194 ALA A CA 1
ATOM 1463 C C . ALA A 1 194 ? -5.020 5.204 -9.915 1.00 92.69 194 ALA A C 1
ATOM 1465 O O . ALA A 1 194 ? -3.928 4.771 -9.542 1.00 92.69 194 ALA A O 1
ATOM 1466 N N . ARG A 1 195 ? -5.264 5.533 -11.191 1.00 95.81 195 ARG A N 1
ATOM 1467 C CA . ARG A 1 195 ? -4.205 5.555 -12.203 1.00 95.81 195 ARG A CA 1
ATOM 1468 C C . ARG A 1 195 ? -3.185 6.636 -11.827 1.00 95.81 195 ARG A C 1
ATOM 1470 O O . ARG A 1 195 ? -3.573 7.802 -11.733 1.00 95.81 195 ARG A O 1
ATOM 1477 N N . PRO A 1 196 ? -1.895 6.302 -11.688 1.00 96.62 196 PRO A N 1
ATOM 1478 C CA . PRO A 1 196 ? -0.891 7.304 -11.372 1.00 96.62 196 PRO A CA 1
ATOM 1479 C C . PRO A 1 196 ? -0.726 8.326 -12.502 1.00 96.62 196 PRO A C 1
ATOM 1481 O O . PRO A 1 196 ? -0.754 7.983 -13.688 1.00 96.62 196 PRO A O 1
ATOM 1484 N N . GLY A 1 197 ? -0.509 9.591 -12.138 1.00 95.62 197 GLY A N 1
ATOM 1485 C CA . GLY A 1 197 ? -0.080 10.614 -13.090 1.00 95.62 197 GLY A CA 1
ATOM 1486 C C . GLY A 1 197 ? 1.337 10.347 -13.612 1.00 95.62 197 GLY A C 1
ATOM 1487 O O . GLY A 1 197 ? 2.142 9.693 -12.954 1.00 95.62 197 GLY A O 1
ATOM 1488 N N . SER A 1 198 ? 1.679 10.890 -14.785 1.00 96.94 198 SER A N 1
ATOM 1489 C CA . SER A 1 198 ? 3.024 10.711 -15.353 1.00 96.94 198 SER A CA 1
ATOM 1490 C C . SER A 1 198 ? 4.108 11.379 -14.494 1.00 96.94 198 SER A C 1
ATOM 1492 O O . SER A 1 198 ? 3.999 12.553 -14.100 1.00 96.94 198 SER A O 1
ATOM 1494 N N . THR A 1 199 ? 5.209 10.649 -14.315 1.00 96.81 199 THR A N 1
ATOM 1495 C CA . THR A 1 199 ? 6.485 11.096 -13.741 1.00 96.81 199 THR A CA 1
ATOM 1496 C C . THR A 1 199 ? 7.207 12.121 -14.624 1.00 96.81 199 THR A C 1
ATOM 1498 O O . THR A 1 199 ? 8.213 12.704 -14.226 1.00 96.81 199 THR A O 1
ATOM 1501 N N . GLY A 1 200 ? 6.706 12.365 -15.840 1.00 96.19 200 GLY A N 1
ATOM 1502 C CA . GLY A 1 200 ? 7.346 13.202 -16.855 1.00 96.19 200 GLY A CA 1
ATOM 1503 C C . GLY A 1 200 ? 8.441 12.477 -17.643 1.00 96.19 200 GLY A C 1
ATOM 1504 O O . GLY A 1 200 ? 9.056 13.074 -18.526 1.00 96.19 200 GLY A O 1
ATOM 1505 N N . ARG A 1 201 ? 8.698 11.193 -17.356 1.00 95.75 201 ARG A N 1
ATOM 1506 C CA . ARG A 1 201 ? 9.686 10.365 -18.057 1.00 95.75 201 ARG A CA 1
ATOM 1507 C C . ARG A 1 201 ? 9.059 9.012 -18.407 1.00 95.75 201 ARG A C 1
ATOM 1509 O O . ARG A 1 201 ? 8.875 8.173 -17.536 1.00 95.75 201 ARG A O 1
ATOM 1516 N N . LYS A 1 202 ? 8.842 8.743 -19.702 1.00 95.75 202 LYS A N 1
ATOM 1517 C CA . LYS A 1 202 ? 8.198 7.499 -20.190 1.00 95.75 202 LYS A CA 1
ATOM 1518 C C . LYS A 1 202 ? 8.811 6.207 -19.631 1.00 95.75 202 LYS A C 1
ATOM 1520 O O . LYS A 1 202 ? 8.090 5.268 -19.327 1.00 95.75 202 LYS A O 1
ATOM 1525 N N . ARG A 1 203 ? 10.142 6.165 -19.493 1.00 96.38 203 ARG A N 1
ATOM 1526 C CA . ARG A 1 203 ? 10.869 5.018 -18.923 1.00 96.38 203 ARG A CA 1
ATOM 1527 C C . ARG A 1 203 ? 10.446 4.730 -17.476 1.00 96.38 203 ARG A C 1
ATOM 1529 O O . ARG A 1 203 ? 10.214 3.581 -17.131 1.00 96.38 203 ARG A O 1
ATOM 1536 N N . TRP A 1 204 ? 10.284 5.774 -16.668 1.00 97.25 204 TRP A N 1
ATOM 1537 C CA . TRP A 1 204 ? 9.862 5.667 -15.272 1.00 97.25 204 TRP A CA 1
ATOM 1538 C C . TRP A 1 204 ? 8.372 5.375 -15.123 1.00 97.25 204 TRP A C 1
ATOM 1540 O O . TRP A 1 204 ? 8.002 4.595 -14.255 1.00 97.25 204 TRP A O 1
ATOM 1550 N N . ASP A 1 205 ? 7.539 5.925 -16.008 1.00 97.75 205 ASP A N 1
ATOM 1551 C CA . ASP A 1 205 ? 6.115 5.576 -16.070 1.00 97.75 205 ASP A CA 1
ATOM 1552 C C . ASP A 1 205 ? 5.932 4.075 -16.352 1.00 97.75 205 ASP A C 1
ATOM 1554 O O . ASP A 1 205 ? 5.164 3.403 -15.668 1.00 97.75 205 ASP A O 1
ATOM 1558 N N . ALA A 1 206 ? 6.694 3.536 -17.312 1.00 97.62 206 ALA A N 1
ATOM 1559 C CA . ALA A 1 206 ? 6.684 2.112 -17.632 1.00 97.62 206 ALA A CA 1
ATOM 1560 C C . ALA A 1 206 ? 7.222 1.255 -16.474 1.00 97.62 206 ALA A C 1
ATOM 1562 O O . ALA A 1 206 ? 6.616 0.246 -16.130 1.00 97.62 206 ALA A O 1
ATOM 1563 N N . LEU A 1 207 ? 8.316 1.667 -15.824 1.00 97.56 207 LEU A N 1
ATOM 1564 C CA . LEU A 1 207 ? 8.865 0.937 -14.678 1.00 97.56 207 LEU A CA 1
ATOM 1565 C C . LEU A 1 207 ? 7.897 0.885 -13.498 1.00 97.56 207 LEU A C 1
ATOM 1567 O O . LEU A 1 207 ? 7.720 -0.184 -12.924 1.00 97.56 207 LEU A O 1
ATOM 1571 N N . LEU A 1 208 ? 7.249 2.000 -13.157 1.00 97.88 208 LEU A N 1
ATOM 1572 C CA . LEU A 1 208 ? 6.237 2.035 -12.103 1.00 97.88 208 LEU A CA 1
ATOM 1573 C C . LEU A 1 208 ? 5.076 1.084 -12.428 1.00 97.88 208 LEU A C 1
ATOM 1575 O O . LEU A 1 208 ? 4.688 0.270 -11.593 1.00 97.88 208 LEU A O 1
ATOM 1579 N N . ALA A 1 209 ? 4.557 1.164 -13.656 1.00 98.06 209 ALA A N 1
ATOM 1580 C CA . ALA A 1 209 ? 3.460 0.327 -14.125 1.00 98.06 209 ALA A CA 1
ATOM 1581 C C . ALA A 1 209 ? 3.802 -1.166 -14.060 1.00 98.06 209 ALA A C 1
ATOM 1583 O O . ALA A 1 209 ? 3.072 -1.938 -13.438 1.00 98.06 209 ALA A O 1
ATOM 1584 N N . ARG A 1 210 ? 4.949 -1.570 -14.621 1.00 97.88 210 ARG A N 1
ATOM 1585 C CA . ARG A 1 210 ? 5.376 -2.976 -14.613 1.00 97.88 210 ARG A CA 1
ATOM 1586 C C . ARG A 1 210 ? 5.816 -3.471 -13.238 1.00 97.88 210 ARG A C 1
ATOM 1588 O O . ARG A 1 210 ? 5.660 -4.652 -12.959 1.00 97.88 210 ARG A O 1
ATOM 1595 N N . THR A 1 211 ? 6.266 -2.585 -12.347 1.00 97.81 211 THR A N 1
ATOM 1596 C CA . THR A 1 211 ? 6.511 -2.941 -10.939 1.00 97.81 211 THR A CA 1
ATOM 1597 C C . THR A 1 211 ? 5.227 -3.412 -10.271 1.00 97.81 211 THR A C 1
ATOM 1599 O O . THR A 1 211 ? 5.216 -4.473 -9.653 1.00 97.81 211 THR A O 1
ATOM 1602 N N . PHE A 1 212 ? 4.128 -2.672 -10.425 1.00 97.69 212 PHE A N 1
ATOM 1603 C CA . PHE A 1 212 ? 2.866 -3.075 -9.809 1.00 97.69 212 PHE A CA 1
ATOM 1604 C C . PHE A 1 212 ? 2.142 -4.193 -10.565 1.00 97.69 212 PHE A C 1
ATOM 1606 O O . PHE A 1 212 ? 1.437 -4.955 -9.911 1.00 97.69 212 PHE A O 1
ATOM 1613 N N . ALA A 1 213 ? 2.382 -4.378 -11.869 1.00 97.44 213 ALA A N 1
ATOM 1614 C CA . ALA A 1 213 ? 2.015 -5.614 -12.576 1.00 97.44 213 ALA A CA 1
ATOM 1615 C C . ALA A 1 213 ? 2.664 -6.841 -11.918 1.00 97.44 213 ALA A C 1
ATOM 1617 O O . ALA A 1 213 ? 1.979 -7.761 -11.470 1.00 97.44 213 ALA A O 1
ATOM 1618 N N . TYR A 1 214 ? 3.992 -6.796 -11.766 1.00 97.12 214 TYR A N 1
ATOM 1619 C CA . TYR A 1 214 ? 4.773 -7.849 -11.121 1.00 97.12 214 TYR A CA 1
ATOM 1620 C C . TYR A 1 214 ? 4.286 -8.119 -9.692 1.00 97.12 214 TYR A C 1
ATOM 1622 O O . TYR A 1 214 ? 4.030 -9.264 -9.326 1.00 97.12 214 TYR A O 1
ATOM 1630 N N . LYS A 1 215 ? 4.060 -7.069 -8.890 1.00 97.19 215 LYS A N 1
ATOM 1631 C CA . LYS A 1 215 ? 3.513 -7.223 -7.534 1.00 97.19 215 LYS A CA 1
ATOM 1632 C C . LYS A 1 215 ? 2.099 -7.811 -7.519 1.00 97.19 215 LYS A C 1
ATOM 1634 O O . LYS A 1 215 ? 1.804 -8.632 -6.655 1.00 97.19 215 LYS A O 1
ATOM 1639 N N . CYS A 1 216 ? 1.230 -7.454 -8.463 1.00 96.94 216 CYS A N 1
ATOM 1640 C CA . CYS A 1 216 ? -0.098 -8.065 -8.564 1.00 96.94 216 CYS A CA 1
ATOM 1641 C C . CYS A 1 216 ? -0.009 -9.573 -8.815 1.00 96.94 216 CYS A C 1
ATOM 1643 O O . CYS A 1 216 ? -0.682 -10.341 -8.127 1.00 96.94 216 CYS A O 1
ATOM 1645 N N . HIS A 1 217 ? 0.864 -9.988 -9.736 1.00 95.81 217 HIS A N 1
ATOM 1646 C CA . HIS A 1 217 ? 1.118 -11.396 -10.027 1.00 95.81 217 HIS A CA 1
ATOM 1647 C C . HIS A 1 217 ? 1.659 -12.141 -8.796 1.00 95.81 217 HIS A C 1
ATOM 1649 O O . HIS A 1 217 ? 1.114 -13.183 -8.437 1.00 95.81 217 HIS A O 1
ATOM 1655 N N . GLN A 1 218 ? 2.644 -11.577 -8.082 1.00 95.62 218 GLN A N 1
ATOM 1656 C CA . GLN A 1 218 ? 3.184 -12.184 -6.855 1.00 95.62 218 GLN A CA 1
ATOM 1657 C C . GLN A 1 218 ? 2.121 -12.420 -5.772 1.00 95.62 218 GLN A C 1
ATOM 1659 O O . GLN A 1 218 ? 2.187 -13.412 -5.051 1.00 95.62 218 GLN A O 1
ATOM 1664 N N . HIS A 1 219 ? 1.142 -11.520 -5.661 1.00 96.00 219 HIS A N 1
ATOM 1665 C CA . HIS A 1 219 ? 0.083 -11.588 -4.650 1.00 96.00 219 HIS A CA 1
ATOM 1666 C C . HIS A 1 219 ? -1.222 -12.215 -5.158 1.00 96.00 219 HIS A C 1
ATOM 1668 O O . HIS A 1 219 ? -2.218 -12.207 -4.434 1.00 96.00 219 HIS A O 1
ATOM 1674 N N . GLY A 1 220 ? -1.239 -12.741 -6.388 1.00 95.44 220 GLY A N 1
ATOM 1675 C CA . GLY A 1 220 ? -2.403 -13.408 -6.977 1.00 95.44 220 GLY A CA 1
ATOM 1676 C C . GLY A 1 220 ? -3.633 -12.509 -7.133 1.00 95.44 220 GLY A C 1
ATOM 1677 O O . GLY A 1 220 ? -4.762 -12.994 -7.057 1.00 95.44 220 GLY A O 1
ATOM 1678 N N . ILE A 1 221 ? -3.445 -11.198 -7.315 1.00 94.56 221 ILE A N 1
ATOM 1679 C CA . ILE A 1 221 ? -4.549 -10.252 -7.518 1.00 94.56 221 ILE A CA 1
ATOM 1680 C C . ILE A 1 221 ? -4.620 -9.795 -8.974 1.00 94.56 221 ILE A C 1
ATOM 1682 O O . ILE A 1 221 ? -3.606 -9.687 -9.661 1.00 94.56 221 ILE A O 1
ATOM 1686 N N . LYS A 1 222 ? -5.834 -9.490 -9.444 1.00 94.06 222 LYS A N 1
ATOM 1687 C CA . LYS A 1 222 ? -6.042 -8.934 -10.783 1.00 94.06 222 LYS A CA 1
ATOM 1688 C C . LYS A 1 222 ? -5.355 -7.572 -10.893 1.00 94.06 222 LYS A C 1
ATOM 1690 O O . LYS A 1 222 ? -5.659 -6.668 -10.113 1.00 94.06 222 LYS A O 1
ATOM 1695 N N . GLU A 1 223 ? -4.472 -7.431 -11.875 1.00 93.69 223 GLU A N 1
ATOM 1696 C CA . GLU A 1 223 ? -3.813 -6.160 -12.146 1.00 93.69 223 GLU A CA 1
ATOM 1697 C C . GLU A 1 223 ? -4.768 -5.136 -12.798 1.00 93.69 223 GLU A C 1
ATOM 1699 O O . GLU A 1 223 ? -5.673 -5.522 -13.546 1.00 93.69 223 GLU A O 1
ATOM 1704 N N . PRO A 1 224 ? -4.614 -3.831 -12.516 1.00 96.25 224 PRO A N 1
ATOM 1705 C CA . PRO A 1 224 ? -5.329 -2.775 -13.230 1.00 96.25 224 PRO A CA 1
ATOM 1706 C C . PRO A 1 224 ? -4.817 -2.576 -14.663 1.00 96.25 224 PRO A C 1
ATOM 1708 O O . PRO A 1 224 ? -3.617 -2.608 -14.896 1.00 96.25 224 PRO A O 1
ATOM 1711 N N . ASP A 1 225 ? -5.681 -2.171 -15.595 1.00 95.62 225 ASP A N 1
ATOM 1712 C CA . ASP A 1 225 ? -5.304 -1.962 -17.007 1.00 95.62 225 ASP A CA 1
ATOM 1713 C C . ASP A 1 225 ? -4.135 -0.977 -17.214 1.00 95.62 225 ASP A C 1
ATOM 1715 O O . ASP A 1 225 ? -3.405 -1.057 -18.200 1.00 95.62 225 ASP A O 1
ATOM 1719 N N . TRP A 1 226 ? -3.928 -0.031 -16.289 1.00 96.12 226 TRP A N 1
ATOM 1720 C CA . TRP A 1 226 ? -2.839 0.942 -16.391 1.00 96.12 226 TRP A CA 1
ATOM 1721 C C . TRP A 1 226 ? -1.448 0.350 -16.118 1.00 96.12 226 TRP A C 1
ATOM 1723 O O . TRP A 1 226 ? -0.458 0.999 -16.463 1.00 96.12 226 TRP A O 1
ATOM 1733 N N . THR A 1 227 ? -1.350 -0.845 -15.522 1.00 96.62 227 THR A N 1
ATOM 1734 C CA . THR A 1 227 ? -0.070 -1.551 -15.332 1.00 96.62 227 THR A CA 1
ATOM 1735 C C . THR A 1 227 ? 0.416 -2.207 -16.625 1.00 96.62 227 THR A C 1
ATOM 1737 O O . THR A 1 227 ? 1.600 -2.527 -16.751 1.00 96.62 227 THR A O 1
ATOM 1740 N N . SER A 1 228 ? -0.466 -2.363 -17.615 1.00 92.69 228 SER A N 1
ATOM 1741 C CA . SER A 1 228 ? -0.126 -2.798 -18.966 1.00 92.69 228 SER A CA 1
ATOM 1742 C C . SER A 1 228 ? 0.400 -1.626 -19.792 1.00 92.69 228 SER A C 1
ATOM 1744 O O . SER A 1 228 ? -0.282 -0.625 -20.013 1.00 92.69 228 SER A O 1
ATOM 1746 N N . THR A 1 229 ? 1.639 -1.741 -20.270 1.00 92.12 229 THR A N 1
ATOM 1747 C CA . THR A 1 229 ? 2.299 -0.677 -21.037 1.00 92.12 229 THR A CA 1
ATOM 1748 C C . THR A 1 229 ? 2.874 -1.203 -22.335 1.00 92.12 229 THR A C 1
ATOM 1750 O O . THR A 1 229 ? 3.454 -2.286 -22.359 1.00 92.12 229 THR A O 1
ATOM 1753 N N . ALA A 1 230 ? 2.805 -0.391 -23.391 1.00 92.12 230 ALA A N 1
ATOM 1754 C CA . ALA A 1 230 ? 3.535 -0.674 -24.618 1.00 92.12 230 ALA A CA 1
ATOM 1755 C C . ALA A 1 230 ? 5.052 -0.765 -24.339 1.00 92.12 230 ALA A C 1
ATOM 1757 O O . ALA A 1 230 ? 5.563 0.012 -23.519 1.00 92.12 230 ALA A O 1
ATOM 1758 N N . PRO A 1 231 ? 5.784 -1.656 -25.031 1.00 94.94 231 PRO A N 1
ATOM 1759 C CA . PRO A 1 231 ? 7.225 -1.769 -24.866 1.00 94.94 231 PRO A CA 1
ATOM 1760 C C . PRO A 1 231 ? 7.941 -0.449 -25.154 1.00 94.94 231 PRO A C 1
ATOM 1762 O O . PRO A 1 231 ? 7.587 0.293 -26.075 1.00 94.94 231 PRO A O 1
ATOM 1765 N N . LEU A 1 232 ? 8.991 -0.152 -24.387 1.00 95.88 232 LEU A N 1
ATOM 1766 C CA . LEU A 1 232 ? 9.856 0.989 -24.675 1.00 95.88 232 LEU A CA 1
ATOM 1767 C C . LEU A 1 232 ? 10.502 0.827 -26.059 1.00 95.88 232 LEU A C 1
ATOM 1769 O O . LEU A 1 232 ? 10.916 -0.268 -26.433 1.00 95.88 232 LEU A O 1
ATOM 1773 N N . ALA A 1 233 ? 10.674 1.937 -26.785 1.00 94.00 233 ALA A N 1
ATOM 1774 C CA . ALA A 1 233 ? 11.265 1.940 -28.133 1.00 94.00 233 ALA A CA 1
ATOM 1775 C C . ALA A 1 233 ? 12.689 1.351 -28.194 1.00 94.00 233 ALA A C 1
ATOM 1777 O O . ALA A 1 233 ? 13.149 0.919 -29.244 1.00 94.00 233 ALA A O 1
ATOM 1778 N N . SER A 1 234 ? 13.398 1.347 -27.065 1.00 92.81 234 SER A N 1
ATOM 1779 C CA . SER A 1 234 ? 14.734 0.776 -26.925 1.00 92.81 234 SER A CA 1
ATOM 1780 C C . SER A 1 234 ? 14.855 0.087 -25.572 1.00 92.81 234 SER A C 1
ATOM 1782 O O . SER A 1 234 ? 14.403 0.659 -24.573 1.00 92.81 234 SER A O 1
ATOM 1784 N N . LYS A 1 235 ? 15.557 -1.050 -25.521 1.00 93.31 235 LYS A N 1
ATOM 1785 C CA . LYS A 1 235 ? 15.886 -1.749 -24.272 1.00 93.31 235 LYS A CA 1
ATOM 1786 C C . LYS A 1 235 ? 16.546 -0.798 -23.268 1.00 93.31 235 LYS A C 1
ATOM 1788 O O . LYS A 1 235 ? 17.561 -0.168 -23.575 1.00 93.31 235 LYS A O 1
ATOM 1793 N N . TRP A 1 236 ? 15.974 -0.695 -22.073 1.00 94.44 236 TRP A N 1
ATOM 1794 C CA . TRP A 1 236 ? 16.464 0.171 -21.006 1.00 94.44 236 TRP A CA 1
ATOM 1795 C C . TRP A 1 236 ? 16.934 -0.651 -19.811 1.00 94.44 236 TRP A C 1
ATOM 1797 O O . TRP A 1 236 ? 16.170 -1.411 -19.232 1.00 94.44 236 TRP A O 1
ATOM 1807 N N . TYR A 1 237 ? 18.194 -0.468 -19.423 1.00 92.94 237 TYR A N 1
ATOM 1808 C CA . TYR A 1 237 ? 18.736 -1.019 -18.185 1.00 92.94 237 TYR A CA 1
ATOM 1809 C C . TYR A 1 237 ? 18.425 -0.032 -17.063 1.00 92.94 237 TYR A C 1
ATOM 1811 O O . TYR A 1 237 ? 19.030 1.042 -17.011 1.00 92.94 237 TYR A O 1
ATOM 1819 N N . ALA A 1 238 ? 17.462 -0.371 -16.205 1.00 91.38 238 ALA A N 1
AT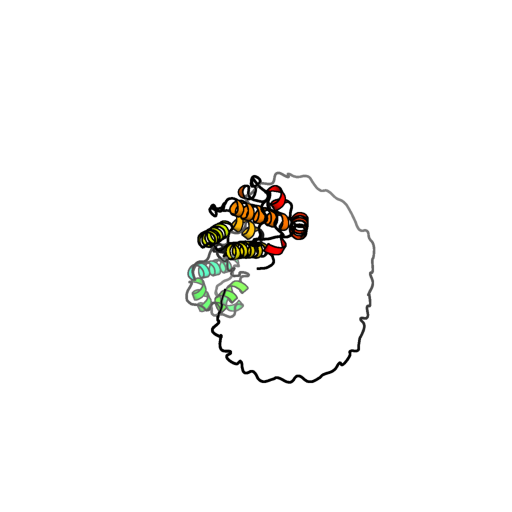OM 1820 C CA . ALA A 1 238 ? 17.010 0.470 -15.099 1.00 91.38 238 ALA A CA 1
ATOM 1821 C C . ALA A 1 238 ? 18.032 0.428 -13.952 1.00 91.38 238 ALA A C 1
ATOM 1823 O O . ALA A 1 238 ? 17.830 -0.172 -12.901 1.00 91.38 238 ALA A O 1
ATOM 1824 N N . THR A 1 239 ? 19.192 1.030 -14.205 1.00 83.88 239 THR A N 1
ATOM 1825 C CA . THR A 1 239 ? 20.289 1.164 -13.256 1.00 83.88 239 THR A CA 1
ATOM 1826 C C . THR A 1 239 ? 20.850 2.582 -13.322 1.00 83.88 239 THR A C 1
ATOM 1828 O O . THR A 1 239 ? 20.970 3.142 -14.415 1.00 83.88 239 THR A O 1
ATOM 1831 N N . PRO A 1 240 ? 21.239 3.166 -12.180 1.00 71.25 240 PRO A N 1
ATOM 1832 C CA . PRO A 1 240 ? 21.938 4.450 -12.149 1.00 71.25 240 PRO A CA 1
ATOM 1833 C C . PRO A 1 240 ? 23.386 4.349 -12.658 1.00 71.25 240 PRO A C 1
ATOM 1835 O O . PRO A 1 240 ? 24.039 5.358 -12.929 1.00 71.25 240 PRO A O 1
ATOM 1838 N N . ARG A 1 241 ? 23.922 3.127 -12.812 1.00 77.50 241 ARG A N 1
ATOM 1839 C CA . ARG A 1 241 ? 25.308 2.898 -13.232 1.00 77.50 241 ARG A CA 1
ATOM 1840 C C . ARG A 1 241 ? 25.525 3.353 -14.675 1.00 77.50 241 ARG A C 1
ATOM 1842 O O . ARG A 1 241 ? 24.986 2.768 -15.610 1.00 77.50 241 ARG A O 1
ATOM 1849 N N . LYS A 1 242 ? 26.402 4.346 -14.857 1.00 73.75 242 LYS A N 1
ATOM 1850 C CA . LYS A 1 242 ? 26.788 4.880 -16.179 1.00 73.75 242 LYS A CA 1
ATOM 1851 C C . LYS A 1 242 ? 27.463 3.839 -17.077 1.00 73.75 242 LYS A C 1
ATOM 1853 O O . LYS A 1 242 ? 27.269 3.850 -18.289 1.00 73.75 242 LYS A O 1
ATOM 1858 N N . HIS A 1 243 ? 28.238 2.932 -16.482 1.00 80.31 243 HIS A N 1
ATOM 1859 C CA . HIS A 1 243 ? 28.951 1.880 -17.199 1.00 80.31 243 HIS A CA 1
ATOM 1860 C C . HIS A 1 243 ? 28.626 0.518 -16.595 1.00 80.31 243 HIS A C 1
ATOM 1862 O O . HIS A 1 243 ? 28.732 0.311 -15.387 1.00 80.31 243 HIS A O 1
ATOM 1868 N N . VAL A 1 244 ? 28.237 -0.415 -17.458 1.00 85.81 244 VAL A N 1
ATOM 1869 C CA . VAL A 1 244 ? 27.890 -1.786 -17.090 1.00 85.81 244 VAL A CA 1
ATOM 1870 C C . VAL A 1 244 ? 28.563 -2.754 -18.054 1.00 85.81 244 VAL A C 1
ATOM 1872 O O . VAL A 1 244 ? 28.504 -2.572 -19.273 1.00 85.81 244 VAL A O 1
ATOM 1875 N N . SER A 1 245 ? 29.228 -3.773 -17.510 1.00 89.56 245 SER A N 1
ATOM 1876 C CA . SER A 1 245 ? 29.943 -4.769 -18.311 1.00 89.56 245 SER A CA 1
ATOM 1877 C C . SER A 1 245 ? 28.970 -5.671 -19.086 1.00 89.56 245 SER A C 1
ATOM 1879 O O . SER A 1 245 ? 27.827 -5.853 -18.651 1.00 89.56 245 SER A O 1
ATOM 1881 N N . PRO A 1 246 ? 29.397 -6.287 -20.205 1.00 90.94 246 PRO A N 1
ATOM 1882 C CA . PRO A 1 246 ? 28.574 -7.256 -20.935 1.00 90.94 246 PRO A CA 1
ATOM 1883 C C . PRO A 1 246 ? 28.070 -8.401 -20.045 1.00 90.94 246 PRO A C 1
ATOM 1885 O O . PRO A 1 246 ? 26.879 -8.698 -20.044 1.00 90.94 246 PRO A O 1
ATOM 1888 N N . ALA A 1 247 ? 28.942 -8.953 -19.194 1.00 90.38 247 ALA A N 1
ATOM 1889 C CA . ALA A 1 247 ? 28.579 -9.999 -18.237 1.00 90.38 247 ALA A CA 1
ATOM 1890 C C . ALA A 1 247 ? 27.519 -9.537 -17.219 1.00 90.38 247 ALA A C 1
ATOM 1892 O O . ALA A 1 247 ? 26.652 -10.312 -16.821 1.00 90.38 247 ALA A O 1
ATOM 1893 N N . TRP A 1 248 ? 27.550 -8.268 -16.791 1.00 90.56 248 TRP A N 1
ATOM 1894 C CA . TRP A 1 248 ? 26.497 -7.714 -15.938 1.00 90.56 248 TRP A CA 1
ATOM 1895 C C . TRP A 1 248 ? 25.169 -7.596 -16.694 1.00 90.56 248 TRP A C 1
ATOM 1897 O O . TRP A 1 248 ? 24.142 -8.003 -16.162 1.00 90.56 248 TRP A O 1
ATOM 1907 N N . LYS A 1 249 ? 25.183 -7.105 -17.943 1.00 90.00 249 LYS A N 1
ATOM 1908 C CA . LYS A 1 249 ? 23.969 -6.973 -18.769 1.00 90.00 249 LYS A CA 1
ATOM 1909 C C . LYS A 1 249 ? 23.289 -8.318 -19.011 1.00 90.00 249 LYS A C 1
ATOM 1911 O O . LYS A 1 249 ? 22.065 -8.389 -18.926 1.00 90.00 249 LYS A O 1
ATOM 1916 N N . GLN A 1 250 ? 24.076 -9.358 -19.289 1.00 90.69 250 GLN A N 1
ATOM 1917 C CA . GLN A 1 250 ? 23.566 -10.713 -19.488 1.00 90.69 250 GLN A CA 1
ATOM 1918 C C . GLN A 1 250 ? 22.893 -11.230 -18.215 1.00 90.69 250 GLN A C 1
ATOM 1920 O O . GLN A 1 250 ? 21.692 -11.468 -18.232 1.00 90.69 250 GLN A O 1
ATOM 1925 N N . ARG A 1 251 ? 23.605 -11.222 -17.078 1.00 90.31 251 ARG A N 1
ATOM 1926 C CA . ARG A 1 251 ? 23.041 -11.655 -15.786 1.00 90.31 251 ARG A CA 1
ATOM 1927 C C . ARG A 1 251 ? 21.758 -10.922 -15.400 1.00 90.31 251 ARG A C 1
ATOM 1929 O O . ARG A 1 251 ? 20.849 -11.531 -14.854 1.00 90.31 251 ARG A O 1
ATOM 1936 N N . MET A 1 252 ? 21.687 -9.616 -15.650 1.00 91.00 252 MET A N 1
ATOM 1937 C CA . MET A 1 252 ? 20.481 -8.840 -15.354 1.00 91.00 252 MET A CA 1
ATOM 1938 C C . MET A 1 252 ? 19.328 -9.202 -16.281 1.00 91.00 252 MET A C 1
ATOM 1940 O O . MET A 1 252 ? 18.193 -9.259 -15.827 1.00 91.00 252 MET A O 1
ATOM 1944 N N . THR A 1 253 ? 19.611 -9.459 -17.560 1.00 90.50 253 THR A N 1
ATOM 1945 C CA . THR A 1 253 ? 18.594 -9.911 -18.518 1.00 90.50 253 THR A CA 1
ATOM 1946 C C . THR A 1 253 ? 18.016 -11.254 -18.079 1.00 90.50 253 THR A C 1
ATOM 1948 O O . THR A 1 253 ? 16.800 -11.382 -18.029 1.00 90.50 253 THR A O 1
ATOM 1951 N N . ASP A 1 254 ? 18.868 -12.194 -17.663 1.00 90.81 254 ASP A N 1
ATOM 1952 C CA . ASP A 1 254 ? 18.451 -13.532 -17.216 1.00 90.81 254 ASP A CA 1
ATOM 1953 C C . ASP A 1 254 ? 17.584 -13.496 -15.944 1.00 90.81 254 ASP A C 1
ATOM 1955 O O . ASP A 1 254 ? 16.752 -14.371 -15.726 1.00 90.81 254 ASP A O 1
ATOM 1959 N N . ARG A 1 255 ? 17.776 -12.481 -15.092 1.00 92.31 255 ARG A N 1
ATOM 1960 C CA . ARG A 1 255 ? 17.035 -12.294 -13.831 1.00 92.31 255 ARG A CA 1
ATOM 1961 C C . ARG A 1 255 ? 15.820 -11.384 -13.943 1.00 92.31 255 ARG A C 1
ATOM 1963 O O . ARG A 1 255 ? 15.101 -11.221 -12.962 1.00 92.31 255 ARG A O 1
ATOM 1970 N N . THR A 1 256 ? 15.622 -10.743 -15.090 1.00 94.88 256 THR A N 1
ATOM 1971 C CA . THR A 1 256 ? 14.534 -9.784 -15.271 1.00 94.88 256 THR A CA 1
ATOM 1972 C C . THR A 1 256 ? 13.204 -10.537 -15.353 1.00 94.88 256 THR A C 1
ATOM 1974 O O . THR A 1 256 ? 13.051 -11.361 -16.256 1.00 94.88 256 THR A O 1
ATOM 1977 N N . PRO A 1 257 ? 12.232 -10.263 -14.462 1.00 95.38 257 PRO A N 1
ATOM 1978 C CA . PRO A 1 257 ? 10.907 -10.868 -14.565 1.00 95.38 257 PRO A CA 1
ATOM 1979 C C . PRO A 1 257 ? 10.205 -10.505 -15.877 1.00 95.38 257 PRO A C 1
ATOM 1981 O O . PRO A 1 257 ? 10.462 -9.448 -16.466 1.00 95.38 257 PRO A O 1
ATOM 1984 N N . ILE A 1 258 ? 9.298 -11.379 -16.319 1.00 94.69 258 ILE A N 1
ATOM 1985 C CA . ILE A 1 258 ? 8.640 -11.276 -17.627 1.00 94.69 258 ILE A CA 1
ATOM 1986 C C . ILE A 1 258 ? 7.919 -9.938 -17.807 1.00 94.69 258 ILE A C 1
ATOM 1988 O O . ILE A 1 258 ? 8.019 -9.327 -18.868 1.00 94.69 258 ILE A O 1
ATOM 1992 N N . GLU A 1 259 ? 7.308 -9.414 -16.744 1.00 95.62 259 GLU A N 1
ATOM 1993 C CA . GLU A 1 259 ? 6.558 -8.165 -16.765 1.00 95.62 259 GLU A CA 1
ATOM 1994 C C . GLU A 1 259 ? 7.445 -6.990 -17.195 1.00 95.62 259 GLU A C 1
ATOM 1996 O O . GLU A 1 259 ? 7.028 -6.123 -17.965 1.00 95.62 259 GLU A O 1
ATOM 2001 N N . PHE A 1 260 ? 8.696 -6.962 -16.740 1.00 96.69 260 PHE A N 1
ATOM 2002 C CA . PHE A 1 260 ? 9.655 -5.934 -17.136 1.00 96.69 260 PHE A CA 1
ATOM 2003 C C . PHE A 1 260 ? 10.220 -6.207 -18.534 1.00 96.69 260 PHE A C 1
ATOM 2005 O O . PHE A 1 260 ? 10.338 -5.279 -19.340 1.00 96.69 260 PHE A O 1
ATOM 2012 N N . ALA A 1 261 ? 10.528 -7.471 -18.841 1.00 95.19 261 ALA A N 1
ATOM 2013 C CA . ALA A 1 261 ? 11.098 -7.871 -20.123 1.00 95.19 261 ALA A CA 1
ATOM 2014 C C . ALA A 1 261 ? 10.172 -7.522 -21.301 1.00 95.19 261 ALA A C 1
ATOM 2016 O O . ALA A 1 261 ? 10.634 -6.939 -22.285 1.00 95.19 261 ALA A O 1
ATOM 2017 N N . GLU A 1 262 ? 8.868 -7.782 -21.168 1.00 94.94 262 GLU A N 1
ATOM 2018 C CA . GLU A 1 262 ? 7.833 -7.410 -22.144 1.00 94.94 262 GLU A CA 1
ATOM 2019 C C . GLU A 1 262 ? 7.809 -5.905 -22.423 1.00 94.94 262 GLU A C 1
ATOM 2021 O O . GLU A 1 262 ? 7.573 -5.478 -23.550 1.00 94.94 262 GLU A O 1
ATOM 2026 N N . ALA A 1 263 ? 8.120 -5.081 -21.421 1.00 95.81 263 ALA A N 1
ATOM 2027 C CA . ALA A 1 263 ? 8.166 -3.632 -21.566 1.00 95.81 263 ALA A CA 1
ATOM 2028 C C . ALA A 1 263 ? 9.521 -3.099 -22.075 1.00 95.81 263 ALA A C 1
ATOM 2030 O O . ALA A 1 263 ? 9.733 -1.882 -22.095 1.00 95.81 263 ALA A O 1
ATOM 2031 N N . ASN A 1 264 ? 10.446 -3.968 -22.504 1.00 96.94 264 ASN A N 1
ATOM 2032 C CA . ASN A 1 264 ? 11.834 -3.622 -22.839 1.00 96.94 264 ASN A CA 1
ATOM 2033 C C . ASN A 1 264 ? 12.613 -3.000 -21.659 1.00 96.94 264 ASN A C 1
ATOM 2035 O O . ASN A 1 264 ? 13.521 -2.183 -21.858 1.00 96.94 264 ASN A O 1
ATOM 2039 N N . ILE A 1 265 ? 12.288 -3.396 -20.428 1.00 96.69 265 ILE A N 1
ATOM 2040 C CA . ILE A 1 265 ? 12.963 -2.967 -19.201 1.00 96.69 265 ILE A CA 1
ATOM 2041 C C . ILE A 1 265 ? 13.815 -4.128 -18.690 1.00 96.69 265 ILE A C 1
ATOM 2043 O O . ILE A 1 265 ? 13.308 -5.215 -18.462 1.00 96.69 265 ILE A O 1
ATOM 2047 N N . VAL A 1 266 ? 15.110 -3.893 -18.489 1.00 95.44 266 VAL A N 1
ATOM 2048 C CA . VAL A 1 266 ? 16.010 -4.825 -17.798 1.00 95.44 266 VAL A CA 1
ATOM 2049 C C . VAL A 1 266 ? 16.158 -4.347 -16.362 1.00 95.44 266 VAL A C 1
ATOM 2051 O O . VAL A 1 266 ? 16.756 -3.291 -16.113 1.00 95.44 266 VAL A O 1
ATOM 2054 N N . PHE A 1 267 ? 15.594 -5.110 -15.431 1.00 93.25 267 PHE A N 1
ATOM 2055 C CA . PHE A 1 267 ? 15.494 -4.755 -14.022 1.00 93.25 267 PHE A CA 1
ATOM 2056 C C . PHE A 1 267 ? 15.421 -6.020 -13.163 1.00 93.25 267 PHE A C 1
ATOM 2058 O O . PHE A 1 267 ? 14.589 -6.887 -13.403 1.00 93.25 267 PHE A O 1
ATOM 2065 N N . ASP A 1 268 ? 16.304 -6.124 -12.170 1.00 89.69 268 ASP A N 1
ATOM 2066 C CA . ASP A 1 268 ? 16.292 -7.233 -11.213 1.00 89.69 268 ASP A CA 1
ATOM 2067 C C . ASP A 1 268 ? 15.299 -6.901 -10.094 1.00 89.69 268 ASP A C 1
ATOM 2069 O O . ASP A 1 268 ? 15.433 -5.867 -9.433 1.00 89.69 268 ASP A O 1
ATOM 2073 N N . ALA A 1 269 ? 14.313 -7.775 -9.879 1.00 83.62 269 ALA A N 1
ATOM 2074 C CA . ALA A 1 269 ? 13.312 -7.614 -8.828 1.00 83.62 269 ALA A CA 1
ATOM 2075 C C . ALA A 1 269 ? 13.927 -7.550 -7.422 1.00 83.62 269 ALA A C 1
ATOM 2077 O O . ALA A 1 269 ? 13.329 -6.946 -6.533 1.00 83.62 269 ALA A O 1
ATOM 2078 N N . ALA A 1 270 ? 15.141 -8.079 -7.218 1.00 84.75 270 ALA A N 1
ATOM 2079 C CA . ALA A 1 270 ? 15.872 -7.929 -5.961 1.00 84.75 270 ALA A CA 1
ATOM 2080 C C . ALA A 1 270 ? 16.096 -6.453 -5.572 1.00 84.75 270 ALA A C 1
ATOM 2082 O O . ALA A 1 270 ? 16.174 -6.134 -4.388 1.00 84.75 270 ALA A O 1
ATOM 2083 N N . ASN A 1 271 ? 16.125 -5.530 -6.543 1.00 81.06 271 ASN A N 1
ATOM 2084 C CA . ASN A 1 271 ? 16.227 -4.093 -6.273 1.00 81.06 271 ASN A CA 1
ATOM 2085 C C . ASN A 1 271 ? 14.977 -3.519 -5.580 1.00 81.06 271 ASN A C 1
ATOM 2087 O O . ASN A 1 271 ? 15.057 -2.447 -4.982 1.00 81.06 271 ASN A O 1
ATOM 2091 N N . LEU A 1 272 ? 13.831 -4.205 -5.647 1.00 82.94 272 LEU A N 1
ATOM 2092 C CA . LEU A 1 272 ? 12.612 -3.806 -4.936 1.00 82.94 272 LEU A CA 1
ATOM 2093 C C . LEU A 1 272 ? 12.652 -4.200 -3.456 1.00 82.94 272 LEU A C 1
ATOM 2095 O O . LEU A 1 272 ? 12.004 -3.546 -2.654 1.00 82.94 272 LEU A O 1
ATOM 2099 N N . ALA A 1 273 ? 13.428 -5.224 -3.092 1.00 70.12 273 ALA A N 1
ATOM 2100 C CA . ALA A 1 273 ? 13.533 -5.719 -1.718 1.00 70.12 273 ALA A CA 1
ATOM 2101 C C . ALA A 1 273 ? 14.628 -5.021 -0.885 1.00 70.12 273 ALA A C 1
ATOM 2103 O O . ALA A 1 273 ? 14.682 -5.193 0.326 1.00 70.12 273 ALA A O 1
ATOM 2104 N N . ALA A 1 274 ? 15.521 -4.257 -1.520 1.00 56.34 274 ALA A N 1
ATOM 2105 C CA . ALA A 1 274 ? 16.749 -3.737 -0.908 1.00 56.34 274 ALA A CA 1
ATOM 2106 C C . ALA A 1 274 ? 16.640 -2.296 -0.352 1.00 56.34 274 ALA A C 1
ATOM 2108 O O . ALA A 1 274 ? 17.625 -1.557 -0.407 1.00 56.34 274 ALA A O 1
ATOM 2109 N N . ALA A 1 275 ? 15.457 -1.869 0.109 1.00 45.00 275 ALA A N 1
ATOM 2110 C CA . ALA A 1 275 ? 15.207 -0.488 0.551 1.00 45.00 275 ALA A CA 1
ATOM 2111 C C . ALA A 1 275 ? 15.817 -0.156 1.923 1.00 45.00 275 ALA A C 1
ATOM 2113 O O . ALA A 1 275 ? 15.627 -0.963 2.860 1.00 45.00 275 ALA A O 1
#

Foldseek 3Di:
DDDDDDDDDDDDDDDDDDDDDDDDDDDDDDDDDDDDDDDDDDDDDDDDDDDDDDDDDDDPPDDPDDPPDDDPDDDDAQQSLLCVLVVLCVVVVHDLCRLCVVLVHDSVLNVCSNRSHDDDPVSSQSSCVSSVHHDDDDDPCPPPPLPAALQVLLVVLLVCVVVVHNVVNLVSLLVRLVSLVPDDPVVVCVSQVDQHDHSPDPVSQLVSLLSNVVSCVVVVHDRDPSSDDQADPAQDESDPDPDDDPVRQVVQQVQADPSQVNNSYRHHCVSSVPD